Protein AF-A0A9W4IV29-F1 (afdb_monomer)

Sequence (222 aa):
MPPKRKHAGDDASQEDDSKRYAYLKPHVRRVPEKTIKSKWAPLSEPVQEKVMGMFHSLERPVIMRNHNERKRIEAQGAVQAVVRNLGKRLPRMPFSPITKDSNFDYESALNEHRSLESHLATMNDSVDLLKAEIAKEEALLAGETKSLQEMDKNAKRAEAERKRQTKNEHPVLRQLDALPPTEGSGSSEFTLLGAKDNQVTLDEVWTAPEPHVLALSTYHCV

Foldseek 3Di:
DDDDDDPDPPPPPPPPPDPVDDDDDDDDDDDDVVCQVPQFAQDDPVLLVLLLVVLVVVLVVQLVVDPDPVVSVVSSVVSVVVSVVVSVCRNVDGDHPVDDSCVSDPVSVVVVVVVVVVVVVVVVVVVVVVVVVVVVVVVVVVVVVVVVVVVVVVVVVVVVVVVVVLVVDDVVVVVVVPDDPDPDDDPPPPDPPDDDDDPPDPVPPPPDPDPPPPPPPPDDDD

pLDDT: mean 77.97, std 20.02, range [39.59, 98.5]

InterPro domains:
  IPR025212 Centromere protein Q [PF13094] (85-203)

Organism: Penicillium nalgiovense (NCBI:txid60175)

Solvent-accessible surface area (backbone atoms only — not comparable to full-atom values): 14213 Å² total; per-residue (Å²): 136,85,82,83,81,82,79,78,84,78,79,76,72,78,80,78,78,81,72,96,59,98,72,89,74,94,77,89,80,90,77,58,68,68,55,46,73,72,60,25,46,51,65,56,67,76,51,51,52,44,49,51,52,50,52,58,60,58,45,52,62,64,31,66,69,42,86,49,67,74,55,24,54,51,46,45,54,54,50,52,50,49,52,54,53,49,62,70,43,51,72,74,40,70,37,60,79,84,70,52,75,70,79,63,37,66,67,60,54,50,51,52,48,54,52,51,51,53,49,50,49,54,51,50,53,51,50,51,51,51,51,53,51,49,55,50,51,54,53,50,51,56,50,51,54,51,51,53,54,48,50,53,52,49,51,54,50,51,52,53,47,52,59,50,50,68,68,72,50,58,72,70,62,59,54,62,74,69,52,77,87,68,90,81,81,74,85,81,76,78,78,77,89,81,74,83,86,78,91,73,67,92,75,65,85,75,70,72,80,76,80,79,81,76,79,76,78,78,80,81,85,128

Radius of gyration: 41.9 Å; Cα contacts (8 Å, |Δi|>4): 57; chains: 1; bounding box: 89×83×103 Å

Structure (mmCIF, N/CA/C/O backbone):
data_AF-A0A9W4IV29-F1
#
_entry.id   AF-A0A9W4IV29-F1
#
loop_
_atom_site.group_PDB
_atom_site.id
_atom_site.type_symbol
_atom_site.label_atom_id
_atom_site.label_alt_id
_atom_site.label_comp_id
_atom_site.label_asym_id
_atom_site.label_entity_id
_atom_site.label_seq_id
_atom_site.pdbx_PDB_ins_code
_atom_site.Cartn_x
_atom_site.Cartn_y
_atom_site.Cartn_z
_atom_site.occupancy
_atom_site.B_iso_or_equiv
_atom_site.auth_seq_id
_atom_site.auth_comp_id
_atom_site.auth_asym_id
_atom_site.auth_atom_id
_atom_site.pdbx_PDB_model_num
ATOM 1 N N . MET A 1 1 ? 19.537 -47.779 -22.883 1.00 48.72 1 MET A N 1
ATOM 2 C CA . MET A 1 1 ? 18.743 -46.532 -22.977 1.00 48.72 1 MET A CA 1
ATOM 3 C C . MET A 1 1 ? 18.021 -46.322 -21.653 1.00 48.72 1 MET A C 1
ATOM 5 O O . MET A 1 1 ? 17.426 -47.288 -21.190 1.00 48.72 1 MET A O 1
ATOM 9 N N . PRO A 1 2 ? 18.094 -45.144 -21.013 1.00 53.09 2 PRO A N 1
ATOM 10 C CA . PRO A 1 2 ? 17.413 -44.910 -19.743 1.00 53.09 2 PRO A CA 1
ATOM 11 C C . PRO A 1 2 ? 15.945 -44.497 -19.981 1.00 53.09 2 PRO A C 1
ATOM 13 O O . PRO A 1 2 ? 15.658 -43.834 -20.983 1.00 53.09 2 PRO A O 1
ATOM 16 N N . PRO A 1 3 ? 14.997 -44.876 -19.104 1.00 55.84 3 PRO A N 1
ATOM 17 C CA . PRO A 1 3 ? 13.581 -44.621 -19.329 1.00 55.84 3 PRO A CA 1
ATOM 18 C C . PRO A 1 3 ? 13.190 -43.182 -18.955 1.00 55.84 3 PRO A C 1
ATOM 20 O O . PRO A 1 3 ? 13.663 -42.611 -17.972 1.00 55.84 3 PRO A O 1
ATOM 23 N N . LYS A 1 4 ? 12.297 -42.600 -19.766 1.00 54.75 4 LYS A N 1
ATOM 24 C CA . LYS A 1 4 ? 11.724 -41.255 -19.604 1.00 54.75 4 LYS A CA 1
ATOM 25 C C . LYS A 1 4 ? 10.985 -41.132 -18.264 1.00 54.75 4 LYS A C 1
ATOM 27 O O . LYS A 1 4 ? 9.999 -41.828 -18.034 1.00 54.75 4 LYS A O 1
ATOM 32 N N . ARG A 1 5 ? 11.411 -40.190 -17.417 1.00 61.56 5 ARG A N 1
ATOM 33 C CA . ARG A 1 5 ? 10.646 -39.741 -16.244 1.00 61.56 5 ARG A CA 1
ATOM 34 C C . ARG A 1 5 ? 9.383 -39.008 -16.715 1.00 61.56 5 ARG A C 1
ATOM 36 O O . ARG A 1 5 ? 9.480 -37.990 -17.396 1.00 61.56 5 ARG A O 1
ATOM 43 N N . LYS A 1 6 ? 8.205 -39.525 -16.348 1.00 51.06 6 LYS A N 1
ATOM 44 C CA . LYS A 1 6 ? 6.938 -38.779 -16.357 1.00 51.06 6 LYS A CA 1
ATOM 45 C C . LYS A 1 6 ? 7.035 -37.693 -15.285 1.00 51.06 6 LYS A C 1
ATOM 47 O O . LYS A 1 6 ? 7.072 -38.016 -14.103 1.00 51.06 6 LYS A O 1
ATOM 52 N N . HIS A 1 7 ? 7.077 -36.428 -15.689 1.00 43.97 7 HIS A N 1
ATOM 53 C CA . HIS A 1 7 ?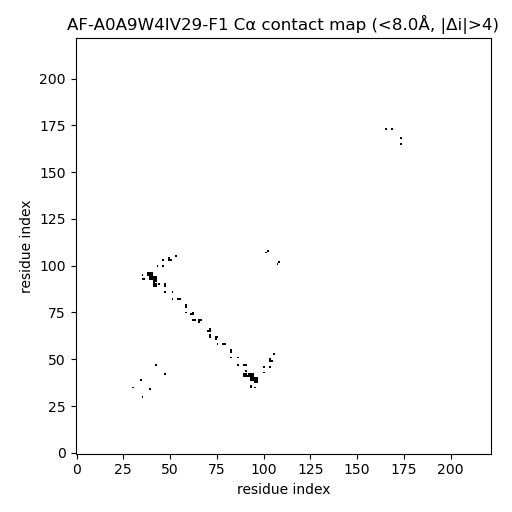 6.809 -35.322 -14.778 1.00 43.97 7 HIS A CA 1
ATOM 54 C C . HIS A 1 7 ? 5.284 -35.197 -14.681 1.00 43.97 7 HIS A C 1
ATOM 56 O O . HIS A 1 7 ? 4.645 -34.625 -15.561 1.00 43.97 7 HIS A O 1
ATOM 62 N N . ALA A 1 8 ? 4.690 -35.825 -13.667 1.00 41.38 8 ALA A N 1
ATOM 63 C CA . ALA A 1 8 ? 3.357 -35.446 -13.228 1.00 41.38 8 ALA A CA 1
ATOM 64 C C . ALA A 1 8 ? 3.497 -34.049 -12.610 1.00 41.38 8 ALA A C 1
ATOM 66 O O . ALA A 1 8 ? 4.225 -33.874 -11.633 1.00 41.38 8 ALA A O 1
ATOM 67 N N . GLY A 1 9 ? 2.919 -33.045 -13.265 1.00 39.75 9 GLY A N 1
ATOM 68 C CA . GLY A 1 9 ? 2.686 -31.736 -12.668 1.00 39.75 9 GLY A CA 1
ATOM 69 C C . GLY A 1 9 ? 1.487 -31.871 -11.748 1.00 39.75 9 GLY A C 1
ATOM 70 O O . GLY A 1 9 ? 0.362 -31.625 -12.168 1.00 39.75 9 GLY A O 1
ATOM 71 N N . ASP A 1 10 ? 1.747 -32.361 -10.545 1.00 41.22 10 ASP A N 1
ATOM 72 C CA . ASP A 1 10 ? 0.804 -32.363 -9.437 1.00 41.22 10 ASP A CA 1
ATOM 73 C C . ASP A 1 10 ? 0.854 -30.956 -8.824 1.00 41.22 10 ASP A C 1
ATOM 75 O O . ASP A 1 10 ? 1.571 -30.701 -7.862 1.00 41.22 10 ASP A O 1
ATOM 79 N N . ASP A 1 11 ? 0.196 -29.995 -9.479 1.00 45.56 11 ASP A N 1
ATOM 80 C CA . ASP A 1 11 ? -0.056 -28.669 -8.906 1.00 45.56 11 ASP A CA 1
ATOM 81 C C . ASP A 1 11 ? -1.370 -28.743 -8.124 1.00 45.56 11 ASP A C 1
ATOM 83 O O . ASP A 1 11 ? -2.397 -28.164 -8.483 1.00 45.56 11 ASP A O 1
ATOM 87 N N . ALA A 1 12 ? -1.347 -29.562 -7.072 1.00 42.78 12 ALA A N 1
ATOM 88 C CA . ALA A 1 12 ? -2.305 -29.477 -5.989 1.00 42.78 12 ALA A CA 1
ATOM 89 C C . ALA A 1 12 ? -1.995 -28.180 -5.240 1.00 42.78 12 ALA A C 1
ATOM 91 O O . ALA A 1 12 ? -1.233 -28.155 -4.274 1.00 42.78 12 ALA A O 1
ATOM 92 N N . SER A 1 13 ? -2.552 -27.077 -5.741 1.00 48.78 13 SER A N 1
ATOM 93 C CA . SER A 1 13 ? -2.627 -25.828 -5.001 1.00 48.78 13 SER A CA 1
ATOM 94 C C . SER A 1 13 ? -3.273 -26.137 -3.655 1.00 48.78 13 SER A C 1
ATOM 96 O O . SER A 1 13 ? -4.451 -26.481 -3.600 1.00 48.78 13 SER A O 1
ATOM 98 N N . GLN A 1 14 ? -2.476 -26.068 -2.589 1.00 52.25 14 GLN A N 1
ATOM 99 C CA . GLN A 1 14 ? -2.961 -26.121 -1.219 1.00 52.25 14 GLN A CA 1
ATOM 100 C C . GLN A 1 14 ? -4.080 -25.086 -1.089 1.00 52.25 14 GLN A C 1
ATOM 102 O O . GLN A 1 14 ? -3.861 -23.882 -1.245 1.00 52.25 14 GLN A O 1
ATOM 107 N N . GLU A 1 15 ? -5.300 -25.570 -0.889 1.00 51.59 15 GLU A N 1
ATOM 108 C CA . GLU A 1 15 ? -6.424 -24.743 -0.497 1.00 51.59 15 GLU A CA 1
ATOM 109 C C . GLU A 1 15 ? -6.111 -24.230 0.913 1.00 51.59 15 GLU A C 1
ATOM 111 O O . GLU A 1 15 ? -6.276 -24.940 1.898 1.00 51.59 15 GLU A O 1
ATOM 116 N N . ASP A 1 16 ? -5.571 -23.011 0.996 1.00 56.28 16 ASP A N 1
ATOM 117 C CA . ASP A 1 16 ? -5.486 -22.266 2.250 1.00 56.28 16 ASP A CA 1
ATOM 118 C C . ASP A 1 16 ? -6.914 -21.989 2.729 1.00 56.28 16 ASP A C 1
ATOM 120 O O . ASP A 1 16 ? -7.602 -21.067 2.266 1.00 56.28 16 ASP A O 1
ATOM 124 N N . ASP A 1 17 ? -7.348 -22.833 3.655 1.00 59.38 17 ASP A N 1
ATOM 125 C CA . ASP A 1 17 ? -8.558 -22.694 4.436 1.00 59.38 17 ASP A CA 1
ATOM 126 C C . ASP A 1 17 ? -8.655 -21.304 5.098 1.00 59.38 17 ASP A C 1
ATOM 128 O O . ASP A 1 17 ? -7.743 -20.810 5.761 1.00 59.38 17 ASP A O 1
ATOM 132 N N . SER A 1 18 ? -9.843 -20.707 4.974 1.00 61.81 18 SER A N 1
ATOM 133 C CA . SER A 1 18 ? -10.390 -19.673 5.865 1.00 61.81 18 SER A CA 1
ATOM 134 C C . SER A 1 18 ? -9.717 -18.290 5.876 1.00 61.81 18 SER A C 1
ATOM 136 O O . SER A 1 18 ? -9.328 -17.748 6.913 1.00 61.81 18 SER A O 1
ATOM 138 N N . LYS A 1 19 ? -9.703 -17.607 4.726 1.00 64.50 19 LYS A N 1
ATOM 139 C CA . LYS A 1 19 ? -9.584 -16.138 4.730 1.00 64.50 19 LYS A CA 1
ATOM 140 C C . LYS A 1 19 ? -10.946 -15.537 5.093 1.00 64.50 19 LYS A C 1
ATOM 142 O O . LYS A 1 19 ? -11.866 -15.549 4.283 1.00 64.50 19 LYS A O 1
ATOM 147 N N . ARG A 1 20 ? -11.059 -14.994 6.313 1.00 78.06 20 ARG A N 1
ATOM 148 C CA . ARG A 1 20 ? -12.266 -14.348 6.887 1.00 78.06 20 ARG A CA 1
ATOM 149 C C . ARG A 1 20 ? -12.752 -13.095 6.135 1.00 78.06 20 ARG A C 1
ATOM 151 O O . ARG A 1 20 ? -13.783 -12.539 6.496 1.00 78.06 20 ARG A O 1
ATOM 158 N N . TYR A 1 21 ? -12.020 -12.655 5.111 1.00 78.00 21 TYR A N 1
ATOM 159 C CA . TYR A 1 21 ? -12.270 -11.432 4.352 1.00 78.00 21 TYR A CA 1
ATOM 160 C C . TYR A 1 21 ? -12.153 -11.686 2.847 1.00 78.00 21 TYR A C 1
ATOM 162 O O . TYR A 1 21 ? -11.459 -12.610 2.415 1.00 78.00 21 TYR A O 1
ATOM 170 N N . ALA A 1 22 ? -12.811 -10.844 2.045 1.00 83.94 22 ALA A N 1
ATOM 171 C CA . ALA A 1 22 ? -12.709 -10.891 0.591 1.00 83.94 22 ALA A CA 1
ATOM 172 C C . ALA A 1 22 ? -11.247 -10.698 0.156 1.00 83.94 22 ALA A C 1
ATOM 174 O O . ALA A 1 22 ? -10.619 -9.692 0.478 1.00 83.94 22 ALA A O 1
ATOM 175 N N . TYR A 1 23 ? -10.709 -11.665 -0.585 1.00 84.50 23 TYR A N 1
ATOM 176 C CA . TYR A 1 23 ? -9.368 -11.600 -1.156 1.00 84.50 23 TYR A CA 1
ATOM 177 C C . TYR A 1 23 ? -9.443 -11.743 -2.675 1.00 84.50 23 TYR A C 1
ATOM 179 O O . TYR A 1 23 ? -10.272 -12.478 -3.215 1.00 84.50 23 TYR A O 1
ATOM 187 N N . LEU A 1 24 ? -8.563 -11.038 -3.380 1.00 85.88 24 LEU A N 1
ATOM 188 C CA . LEU A 1 24 ? -8.458 -11.145 -4.830 1.00 85.88 24 LEU A CA 1
ATOM 189 C C . LEU A 1 24 ? -7.714 -12.438 -5.183 1.00 85.88 24 LEU A C 1
ATOM 191 O O . LEU A 1 24 ? -6.576 -12.642 -4.758 1.00 85.88 24 LEU A O 1
ATOM 195 N N . LYS A 1 25 ? -8.348 -13.318 -5.966 1.00 87.69 25 LYS A N 1
ATOM 196 C CA . LYS A 1 25 ? -7.674 -14.498 -6.524 1.00 87.69 25 LYS A CA 1
ATOM 197 C C . LYS A 1 25 ? -6.862 -14.095 -7.761 1.00 87.69 25 LYS A C 1
ATOM 199 O O . LYS A 1 25 ? -7.421 -13.439 -8.647 1.00 87.69 25 LYS A O 1
ATOM 204 N N . PRO A 1 26 ? -5.580 -14.492 -7.865 1.00 87.81 26 PRO A N 1
ATOM 205 C CA . PRO A 1 26 ? -4.806 -14.267 -9.078 1.00 87.81 26 PRO A CA 1
ATOM 206 C C . PRO A 1 26 ? -5.481 -14.995 -10.246 1.00 87.81 26 PRO A C 1
ATOM 208 O O . PRO A 1 26 ? -5.743 -16.194 -10.184 1.00 87.81 26 PRO A O 1
ATOM 211 N N . HIS A 1 27 ? -5.805 -14.253 -11.305 1.00 89.44 27 HIS A N 1
ATOM 212 C CA . HIS A 1 27 ? -6.549 -14.769 -12.450 1.00 89.44 27 HIS A CA 1
ATOM 213 C C . HIS A 1 27 ? -5.777 -14.526 -13.747 1.00 89.44 27 HIS A C 1
ATOM 215 O O . HIS A 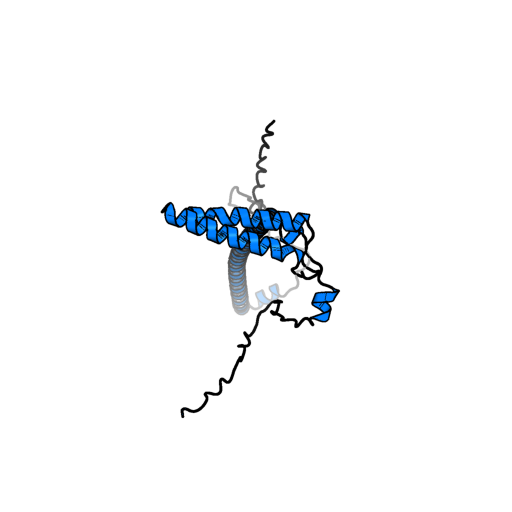1 27 ? -5.586 -13.386 -14.173 1.00 89.44 27 HIS A O 1
ATOM 221 N N . VAL A 1 28 ? -5.350 -15.612 -14.394 1.00 89.62 28 VAL A N 1
ATOM 222 C CA . VAL A 1 28 ? -4.628 -15.560 -15.670 1.00 89.62 28 VAL A CA 1
ATOM 223 C C . VAL A 1 28 ? -5.626 -15.610 -16.825 1.00 89.62 28 VAL A C 1
ATOM 225 O O . VAL A 1 28 ? -6.330 -16.603 -17.010 1.00 89.62 28 VAL A O 1
ATOM 228 N N . ARG A 1 29 ? -5.667 -14.552 -17.643 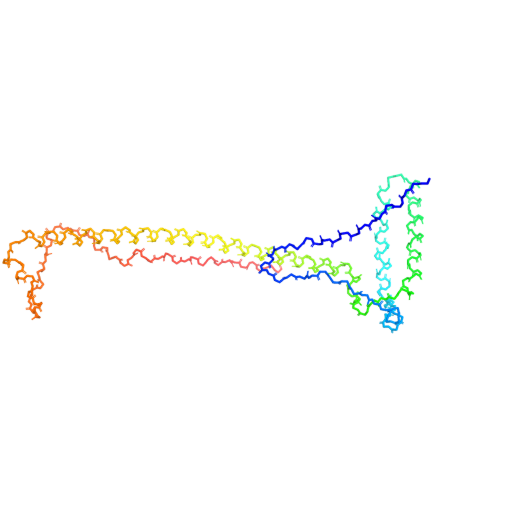1.00 86.12 29 ARG A N 1
ATOM 229 C CA . ARG A 1 29 ? -6.483 -14.498 -18.867 1.00 86.12 29 ARG A CA 1
ATOM 230 C C . ARG A 1 29 ? -5.628 -14.768 -20.099 1.00 86.12 29 ARG A C 1
ATOM 232 O O . ARG A 1 29 ? -4.637 -14.082 -20.333 1.00 86.12 29 ARG A O 1
ATOM 239 N N . ARG A 1 30 ? -6.040 -15.734 -20.926 1.00 90.00 30 ARG A N 1
ATOM 240 C CA . ARG A 1 30 ? -5.441 -15.971 -22.250 1.00 90.00 30 ARG A CA 1
ATOM 241 C C . ARG A 1 30 ? -6.066 -15.008 -23.261 1.00 90.00 30 ARG A C 1
ATOM 243 O O . ARG A 1 30 ? -7.275 -15.041 -23.472 1.00 90.00 30 ARG A O 1
ATOM 250 N N . VAL A 1 31 ? -5.251 -14.151 -23.874 1.00 87.19 31 VAL A N 1
ATOM 251 C CA . VAL A 1 31 ? -5.699 -13.157 -24.864 1.00 87.19 31 VAL A CA 1
ATOM 252 C C . VAL A 1 31 ? -5.325 -13.644 -26.268 1.00 87.19 31 VAL A C 1
ATOM 254 O O . VAL A 1 31 ? -4.159 -13.963 -26.496 1.00 87.19 31 VAL A O 1
ATOM 257 N N . PRO A 1 32 ? -6.269 -13.719 -27.224 1.00 92.12 32 PRO A N 1
ATOM 258 C CA . PRO A 1 32 ? -5.954 -14.164 -28.576 1.00 92.12 32 PRO A CA 1
ATOM 259 C C . PRO A 1 32 ? -5.146 -13.102 -29.334 1.00 92.12 32 PRO A C 1
ATOM 261 O O . PRO A 1 32 ? -5.392 -11.902 -29.198 1.00 92.12 32 PRO A O 1
ATOM 264 N N . GLU A 1 33 ? -4.236 -13.534 -30.213 1.00 88.00 33 GLU A N 1
ATOM 265 C CA . GLU A 1 33 ? -3.360 -12.627 -30.976 1.00 88.00 33 GLU A CA 1
ATOM 266 C C . GLU A 1 33 ? -4.120 -11.616 -31.840 1.00 88.00 33 GLU A C 1
ATOM 268 O O . GLU A 1 33 ? -3.660 -10.493 -32.037 1.00 88.00 33 GLU A O 1
ATOM 273 N N . LYS A 1 34 ? -5.304 -11.993 -32.341 1.00 89.06 34 LYS A N 1
ATOM 274 C CA . LYS A 1 34 ? -6.183 -11.089 -33.096 1.00 89.06 34 LYS A CA 1
ATOM 275 C C . LYS A 1 34 ? -6.590 -9.878 -32.253 1.00 89.06 34 LYS A C 1
ATOM 277 O O . LYS A 1 34 ? -6.594 -8.762 -32.757 1.00 89.06 34 LYS A O 1
ATOM 282 N N . THR A 1 35 ? -6.871 -10.088 -30.965 1.00 85.81 35 THR A N 1
ATOM 283 C CA . THR A 1 35 ? -7.210 -9.011 -30.024 1.00 85.81 35 THR A CA 1
ATOM 284 C 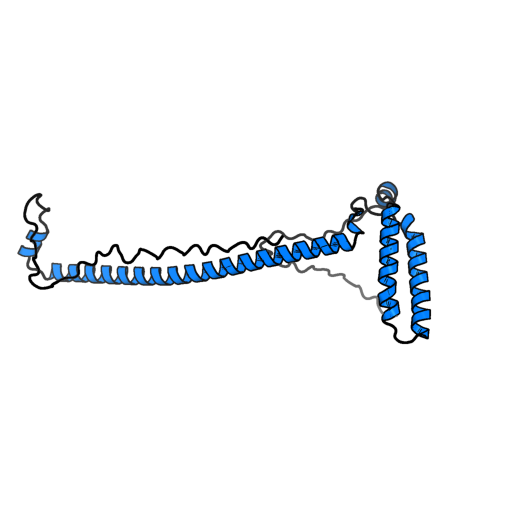C . THR A 1 35 ? -6.007 -8.128 -29.739 1.00 85.81 35 THR A C 1
ATOM 286 O O . THR A 1 35 ? -6.170 -6.916 -29.666 1.00 85.81 35 THR A O 1
ATOM 289 N N . ILE A 1 36 ? -4.809 -8.710 -29.638 1.00 86.12 36 ILE A N 1
ATOM 290 C CA . ILE A 1 36 ? -3.569 -7.944 -29.475 1.00 86.12 36 ILE A CA 1
ATOM 291 C C . ILE A 1 36 ? -3.368 -7.039 -30.697 1.00 86.12 36 ILE A C 1
ATOM 293 O O . ILE A 1 36 ? -3.299 -5.829 -30.563 1.00 86.12 36 ILE A O 1
ATOM 297 N N . LYS A 1 37 ? -3.381 -7.590 -31.913 1.00 83.62 37 LYS A N 1
ATOM 298 C CA . LYS A 1 37 ? -3.133 -6.806 -33.137 1.00 83.62 37 LYS A CA 1
ATOM 299 C C . LYS A 1 37 ? -4.225 -5.773 -33.446 1.00 83.62 37 LYS A C 1
ATOM 301 O O . LYS A 1 37 ? -3.928 -4.763 -34.067 1.00 83.62 37 LYS A O 1
ATOM 306 N N . SER A 1 38 ? -5.475 -6.037 -33.055 1.00 84.88 38 SER A N 1
ATOM 307 C CA . SER A 1 38 ? -6.615 -5.160 -33.355 1.00 84.88 38 SER A CA 1
ATOM 308 C C . SER A 1 38 ? -6.876 -4.097 -32.291 1.00 84.88 38 SER A C 1
ATOM 310 O O . SER A 1 38 ? -7.298 -3.003 -32.650 1.00 84.88 38 SER A O 1
ATOM 312 N N . LYS A 1 39 ? -6.713 -4.420 -31.001 1.00 85.50 39 LYS A N 1
ATOM 313 C CA . LYS A 1 39 ? -7.123 -3.537 -29.894 1.00 85.50 39 LYS A CA 1
ATOM 314 C C . LYS A 1 39 ? -5.957 -2.919 -29.135 1.00 85.50 39 LYS A C 1
ATOM 316 O O . LYS A 1 39 ? -6.195 -2.011 -28.347 1.00 85.50 39 LYS A O 1
ATOM 321 N N . TRP A 1 40 ? -4.741 -3.443 -29.282 1.00 89.44 40 TRP A N 1
ATOM 322 C CA . TRP A 1 40 ? -3.585 -2.901 -28.575 1.00 89.44 40 TRP A CA 1
ATOM 323 C C . TRP A 1 40 ? -2.900 -1.896 -29.485 1.00 89.44 40 TRP A C 1
ATOM 325 O O . TRP A 1 40 ? -2.425 -2.240 -30.568 1.00 89.44 40 TRP A O 1
ATOM 335 N N . ALA A 1 41 ? -2.898 -0.647 -29.041 1.00 85.00 41 ALA A N 1
ATOM 336 C CA . ALA A 1 41 ? -2.250 0.447 -29.737 1.00 85.00 41 ALA A CA 1
ATOM 337 C C . ALA A 1 41 ? -0.796 0.582 -29.257 1.00 85.00 41 ALA A C 1
ATOM 339 O O . ALA A 1 41 ? -0.470 0.169 -28.136 1.00 85.00 41 ALA A O 1
ATOM 340 N N . PRO A 1 42 ? 0.098 1.134 -30.092 1.00 85.62 42 PRO A N 1
ATOM 341 C CA . PRO A 1 42 ? 1.386 1.596 -29.607 1.00 85.62 42 PRO A CA 1
ATOM 342 C C . PRO A 1 42 ? 1.193 2.761 -28.629 1.00 85.62 42 PRO A C 1
ATOM 344 O O . PRO A 1 42 ? 0.175 3.453 -28.642 1.00 85.62 42 PRO A O 1
ATOM 347 N N . LEU A 1 43 ? 2.191 2.963 -27.776 1.00 84.12 43 LEU A N 1
ATOM 348 C CA . LEU A 1 43 ? 2.196 4.030 -26.782 1.00 84.12 43 LEU A CA 1
ATOM 349 C C . LEU A 1 43 ? 2.206 5.418 -27.446 1.00 84.12 43 LEU A C 1
ATOM 351 O O . LEU A 1 43 ? 2.798 5.582 -28.512 1.00 84.12 43 LEU A O 1
ATOM 355 N N . SER A 1 44 ? 1.605 6.422 -26.807 1.00 87.56 44 SER A N 1
ATOM 356 C CA . SER A 1 44 ? 1.656 7.815 -27.270 1.00 87.56 44 SER A CA 1
ATOM 357 C C . SER A 1 44 ? 3.092 8.362 -27.246 1.00 87.56 44 SER A C 1
ATOM 359 O O . SER A 1 44 ? 3.837 8.094 -26.303 1.00 87.56 44 SER A O 1
ATOM 361 N N . GLU A 1 45 ? 3.486 9.130 -28.263 1.00 86.62 45 GLU A N 1
ATOM 362 C CA . GLU A 1 45 ? 4.823 9.738 -28.413 1.00 86.62 45 GLU A CA 1
ATOM 363 C C . GLU A 1 45 ? 5.351 10.458 -27.150 1.00 86.62 45 GLU A C 1
ATOM 365 O O . GLU A 1 45 ? 6.440 10.101 -26.697 1.00 86.62 45 GLU A O 1
ATOM 370 N N . PRO A 1 46 ? 4.596 11.353 -26.476 1.00 86.50 46 PRO A N 1
ATOM 371 C CA . PRO A 1 46 ? 5.054 11.994 -25.236 1.00 86.50 46 PRO A CA 1
ATOM 372 C C . PRO A 1 46 ? 5.390 11.001 -24.117 1.00 86.50 46 PRO A C 1
ATOM 374 O O . PRO A 1 46 ? 6.268 11.242 -23.292 1.00 86.50 46 PRO A O 1
ATOM 377 N N . VAL A 1 47 ? 4.705 9.860 -24.064 1.00 85.75 47 VAL A N 1
ATOM 378 C CA . VAL A 1 47 ? 4.972 8.841 -23.044 1.00 85.75 47 VAL A CA 1
ATOM 379 C C . VAL A 1 47 ? 6.168 7.983 -23.437 1.00 85.75 47 VAL A C 1
ATOM 381 O O . VAL A 1 47 ? 6.924 7.549 -22.571 1.00 85.75 47 VAL A O 1
ATOM 384 N N . GLN A 1 48 ? 6.401 7.786 -24.736 1.00 88.25 48 GLN A N 1
ATOM 385 C CA . GLN A 1 48 ? 7.632 7.162 -25.213 1.00 88.25 48 GLN A CA 1
ATOM 386 C C . GLN A 1 48 ? 8.861 7.972 -24.782 1.00 88.25 48 GLN A C 1
ATOM 388 O O . GLN A 1 48 ? 9.825 7.390 -24.288 1.00 88.25 48 GLN A O 1
ATOM 393 N N . GLU A 1 49 ? 8.807 9.301 -24.884 1.00 88.44 49 GLU A N 1
ATOM 394 C CA . GLU A 1 49 ? 9.873 10.188 -24.404 1.00 88.44 49 GLU A CA 1
ATOM 395 C C . GLU A 1 49 ? 10.080 10.086 -22.890 1.00 88.44 49 GLU A C 1
ATOM 397 O O . GLU A 1 49 ? 11.220 9.960 -22.438 1.00 88.44 49 GLU A O 1
ATOM 402 N N . LYS A 1 50 ? 8.998 10.045 -22.098 1.00 87.69 50 LYS A N 1
ATOM 403 C CA . LYS A 1 50 ? 9.078 9.811 -20.644 1.00 87.69 50 LYS A CA 1
ATOM 404 C C . LYS A 1 50 ? 9.770 8.487 -20.314 1.00 87.69 50 LYS A C 1
ATOM 406 O O . LYS A 1 50 ? 10.673 8.451 -19.481 1.00 87.69 50 LYS A O 1
ATOM 411 N N . VAL A 1 51 ? 9.397 7.405 -20.999 1.00 88.25 51 VAL A N 1
ATOM 412 C CA . VAL A 1 51 ? 10.018 6.081 -20.829 1.00 88.25 51 VAL A CA 1
ATOM 413 C C . VAL A 1 51 ? 11.494 6.101 -21.218 1.00 88.25 51 VAL A C 1
ATOM 415 O O . VAL A 1 51 ? 12.325 5.532 -20.510 1.00 88.25 51 VAL A O 1
ATOM 418 N N . MET A 1 52 ? 11.851 6.803 -22.294 1.00 89.19 52 MET A N 1
ATOM 419 C CA . MET A 1 52 ? 13.251 7.013 -22.651 1.00 89.19 52 MET A CA 1
ATOM 420 C C . MET A 1 52 ? 13.988 7.801 -21.566 1.00 89.19 52 MET A C 1
ATOM 422 O O . MET A 1 52 ? 15.090 7.410 -21.191 1.00 89.19 52 MET A O 1
ATOM 426 N N . GLY A 1 53 ? 13.391 8.855 -21.009 1.00 89.12 53 GLY A N 1
ATOM 427 C CA . GLY A 1 53 ? 13.939 9.597 -19.871 1.00 89.12 53 GLY A CA 1
ATOM 428 C C . GLY A 1 53 ? 14.205 8.704 -18.653 1.00 89.12 53 GLY A C 1
ATOM 429 O O . GLY A 1 53 ? 15.287 8.774 -18.069 1.00 89.12 53 GLY A O 1
ATOM 430 N N . MET A 1 54 ? 13.278 7.793 -18.333 1.00 88.19 54 MET A N 1
ATOM 431 C CA . MET A 1 54 ? 13.470 6.788 -17.279 1.00 88.19 54 MET A CA 1
ATOM 432 C C . MET A 1 54 ? 14.631 5.837 -17.584 1.00 88.19 54 MET A C 1
ATOM 434 O O . MET A 1 54 ? 15.424 5.526 -16.701 1.00 88.19 54 MET A O 1
ATOM 438 N N . PHE A 1 55 ? 14.784 5.380 -18.829 1.00 89.62 55 PHE A N 1
ATOM 439 C CA . PHE A 1 55 ? 15.933 4.546 -19.178 1.00 89.62 55 PHE A CA 1
ATOM 440 C C . PHE A 1 55 ? 17.255 5.277 -18.948 1.00 89.62 55 PHE A C 1
ATOM 442 O O . PHE A 1 55 ? 18.145 4.682 -18.349 1.00 89.62 55 PHE A O 1
ATOM 449 N N . HIS A 1 56 ? 17.352 6.560 -19.320 1.00 88.94 56 HIS A N 1
ATOM 450 C CA . HIS A 1 56 ? 18.551 7.379 -19.100 1.00 88.94 56 HIS A CA 1
ATOM 451 C C . HIS A 1 56 ? 18.868 7.596 -17.611 1.00 88.94 56 HIS A C 1
ATOM 453 O O . HIS A 1 56 ? 20.039 7.576 -17.220 1.00 88.94 56 HIS A O 1
ATOM 459 N N . SER A 1 57 ? 17.853 7.782 -16.757 1.00 88.38 57 SER A N 1
ATOM 460 C CA . SER A 1 57 ? 18.072 7.912 -15.309 1.00 88.38 57 SER A CA 1
ATOM 461 C C . SER A 1 57 ? 18.568 6.601 -14.690 1.00 88.38 57 SER A C 1
ATOM 463 O O . SER A 1 57 ? 19.463 6.623 -13.842 1.00 88.38 57 SER A O 1
ATOM 465 N N . LEU A 1 58 ? 18.076 5.458 -15.180 1.00 87.25 58 LEU A N 1
ATOM 466 C CA . LEU A 1 58 ? 18.501 4.119 -14.764 1.00 87.25 58 LEU A CA 1
ATOM 467 C C . LEU A 1 58 ? 19.908 3.729 -15.254 1.00 87.25 58 LEU A C 1
ATOM 469 O O . LEU A 1 58 ? 20.521 2.833 -14.672 1.00 87.25 58 LEU A O 1
ATOM 473 N N . GLU A 1 59 ? 20.474 4.404 -16.260 1.00 89.56 59 GLU A N 1
ATOM 474 C CA . GLU A 1 59 ? 21.857 4.141 -16.700 1.00 89.56 59 GLU A CA 1
ATOM 475 C C . GLU A 1 59 ? 22.885 4.557 -15.640 1.00 89.56 59 GLU A C 1
ATOM 477 O O . GLU A 1 59 ? 23.874 3.858 -15.392 1.00 89.56 59 GLU A O 1
ATOM 482 N N . ARG A 1 60 ? 22.649 5.705 -14.992 1.00 88.88 60 ARG A N 1
ATOM 483 C CA . ARG A 1 60 ? 23.568 6.324 -14.025 1.00 88.88 60 ARG A CA 1
ATOM 484 C C . ARG A 1 60 ? 23.956 5.396 -12.867 1.00 88.88 60 ARG A C 1
ATOM 486 O O . ARG A 1 60 ? 25.161 5.244 -12.652 1.00 88.88 60 ARG A O 1
ATOM 493 N N . PRO A 1 61 ? 23.028 4.735 -12.147 1.00 89.62 61 PRO A N 1
ATOM 494 C CA . PRO A 1 61 ? 23.399 3.843 -11.051 1.00 89.62 61 PRO A CA 1
ATOM 495 C C . PRO A 1 61 ? 24.220 2.633 -11.518 1.00 89.62 61 PRO A C 1
ATOM 497 O O . PRO A 1 61 ? 25.129 2.204 -10.808 1.00 89.62 61 PRO A O 1
ATOM 500 N N . VAL A 1 62 ? 23.967 2.107 -12.721 1.00 88.94 62 VAL A N 1
ATOM 501 C CA . VAL A 1 62 ? 24.721 0.965 -13.270 1.00 88.94 62 VAL A CA 1
ATOM 502 C C . VAL A 1 62 ? 26.167 1.356 -13.577 1.00 88.94 62 VAL A C 1
ATOM 504 O O . VAL A 1 62 ? 27.094 0.617 -13.244 1.00 88.94 62 VAL A O 1
ATOM 507 N N . ILE A 1 63 ? 26.375 2.538 -14.160 1.00 90.06 63 ILE A N 1
ATOM 508 C CA . ILE A 1 63 ? 27.713 3.057 -14.472 1.00 90.06 63 ILE A CA 1
ATOM 509 C C . ILE A 1 63 ? 28.468 3.397 -13.181 1.00 90.06 63 ILE A C 1
ATOM 511 O O . ILE A 1 63 ? 29.624 3.006 -13.016 1.00 90.06 63 ILE A O 1
ATOM 515 N N . MET A 1 64 ? 27.814 4.086 -12.240 1.00 89.38 64 MET A N 1
ATOM 516 C CA . MET A 1 64 ? 28.447 4.548 -11.001 1.00 89.38 64 MET A CA 1
ATOM 517 C C . MET A 1 64 ? 28.818 3.413 -10.042 1.00 89.38 64 MET A C 1
ATOM 519 O O . MET A 1 64 ? 29.770 3.567 -9.276 1.00 89.38 64 MET A O 1
ATOM 523 N N . ARG A 1 65 ? 28.132 2.264 -10.117 1.00 89.81 65 ARG A N 1
ATOM 524 C CA . ARG A 1 65 ? 28.454 1.065 -9.327 1.00 89.81 65 ARG A CA 1
ATOM 525 C C . ARG A 1 65 ? 29.849 0.510 -9.626 1.00 89.81 65 ARG A C 1
ATOM 527 O O . ARG A 1 65 ? 30.480 -0.068 -8.744 1.00 89.81 65 ARG A O 1
ATOM 534 N N . ASN A 1 66 ? 30.345 0.673 -10.851 1.00 88.25 66 ASN A N 1
ATOM 535 C CA . ASN A 1 66 ? 31.687 0.232 -11.216 1.00 88.25 66 ASN A CA 1
ATOM 536 C C . ASN A 1 66 ? 32.715 1.270 -10.757 1.00 88.25 66 ASN A C 1
ATOM 538 O O . ASN A 1 66 ? 32.612 2.436 -11.114 1.00 88.25 66 ASN A O 1
ATOM 542 N N . HIS A 1 67 ? 33.728 0.875 -9.984 1.00 85.12 67 HIS A N 1
ATOM 543 C CA . HIS A 1 67 ? 34.782 1.801 -9.540 1.00 85.12 67 HIS A CA 1
ATOM 544 C C . HIS A 1 67 ? 35.902 1.974 -10.585 1.00 85.12 67 HIS A C 1
ATOM 546 O O . HIS A 1 67 ? 36.488 3.043 -10.702 1.00 85.12 67 HIS A O 1
ATOM 552 N N . ASN A 1 68 ? 36.156 0.943 -11.398 1.00 92.88 68 ASN A N 1
ATOM 553 C CA . ASN A 1 68 ? 37.211 0.956 -12.415 1.00 92.88 68 ASN A CA 1
ATOM 554 C C . ASN A 1 68 ? 36.763 1.702 -13.677 1.00 92.88 68 ASN A C 1
ATOM 556 O O . ASN A 1 68 ? 35.782 1.296 -14.300 1.00 92.88 68 ASN A O 1
ATOM 560 N N . GLU A 1 69 ? 37.549 2.678 -14.132 1.00 89.94 69 GLU A N 1
ATOM 561 C CA . GLU A 1 69 ? 37.239 3.485 -15.325 1.00 89.94 69 GLU A CA 1
ATOM 562 C C . GLU A 1 69 ? 37.038 2.638 -16.592 1.00 89.94 69 GLU A C 1
ATOM 564 O O . GLU A 1 69 ? 36.053 2.786 -17.308 1.00 89.94 69 GLU A O 1
ATOM 569 N N . ARG A 1 70 ? 37.898 1.637 -16.821 1.00 90.31 70 ARG A N 1
ATOM 570 C CA . ARG A 1 70 ? 37.747 0.718 -17.967 1.00 90.31 70 ARG A CA 1
ATOM 571 C C . ARG A 1 70 ? 36.410 -0.032 -17.951 1.00 90.31 70 ARG A C 1
ATOM 573 O O . ARG A 1 70 ? 35.778 -0.182 -18.990 1.00 90.31 70 ARG A O 1
ATOM 580 N N . LYS A 1 71 ? 35.959 -0.460 -16.766 1.00 90.12 71 LYS A N 1
ATOM 581 C CA . LYS A 1 71 ? 34.671 -1.152 -16.593 1.00 90.12 71 LYS A CA 1
ATOM 582 C C . LYS A 1 71 ? 33.486 -0.187 -16.686 1.00 90.12 71 LYS A C 1
ATOM 584 O O . LYS A 1 71 ? 32.409 -0.603 -17.098 1.00 90.12 71 LYS A O 1
ATOM 589 N N . ARG A 1 72 ? 33.667 1.091 -16.327 1.00 92.00 72 ARG A N 1
ATOM 590 C CA . ARG A 1 72 ? 32.654 2.141 -16.527 1.00 92.00 72 ARG A CA 1
ATOM 591 C C . ARG A 1 72 ? 32.373 2.360 -18.006 1.00 92.00 72 ARG A C 1
ATOM 593 O O . ARG A 1 72 ? 31.209 2.361 -18.385 1.00 92.00 72 ARG A O 1
ATOM 600 N N . ILE A 1 73 ? 33.418 2.471 -18.825 1.00 91.56 73 ILE A N 1
ATOM 601 C CA . ILE A 1 73 ? 33.294 2.679 -20.275 1.00 91.56 73 ILE A CA 1
ATOM 602 C C . ILE A 1 73 ? 32.604 1.482 -20.947 1.00 91.56 73 ILE A C 1
ATOM 604 O O . ILE A 1 73 ? 31.691 1.667 -21.751 1.00 91.56 73 ILE A O 1
ATOM 608 N N . GLU A 1 74 ? 32.981 0.253 -20.582 1.00 92.19 74 GLU A N 1
ATOM 609 C CA . GLU A 1 74 ? 32.338 -0.967 -21.089 1.00 92.19 74 GLU A CA 1
ATOM 610 C C . GLU A 1 74 ? 30.856 -1.043 -20.687 1.00 92.19 74 GLU A C 1
ATOM 612 O O . GLU A 1 74 ? 29.988 -1.257 -21.535 1.00 92.19 74 GLU A O 1
ATOM 617 N N . ALA A 1 75 ? 30.550 -0.796 -19.408 1.00 92.12 75 ALA A N 1
ATOM 618 C CA . ALA A 1 75 ? 29.180 -0.782 -18.905 1.00 92.12 75 ALA A CA 1
ATOM 619 C C . ALA A 1 75 ? 28.338 0.318 -19.565 1.00 92.12 75 ALA A C 1
ATOM 621 O O . ALA A 1 75 ? 27.199 0.066 -19.946 1.00 92.12 75 ALA A O 1
ATOM 622 N N . GLN A 1 76 ? 28.899 1.513 -19.755 1.00 91.88 76 GLN A N 1
ATOM 623 C CA . GLN A 1 76 ? 28.237 2.604 -20.461 1.00 91.88 76 GLN A CA 1
ATOM 624 C C . GLN A 1 76 ? 27.917 2.207 -21.907 1.00 91.88 76 GLN A C 1
ATOM 626 O O . GLN A 1 76 ? 26.784 2.390 -22.346 1.00 91.88 76 GLN A O 1
ATOM 631 N N . GLY A 1 77 ? 28.871 1.621 -22.636 1.00 92.50 77 GLY A N 1
ATOM 632 C CA . GLY A 1 77 ? 28.641 1.144 -24.002 1.00 92.50 77 GLY A CA 1
ATOM 633 C C . GLY A 1 77 ? 27.550 0.071 -24.078 1.00 92.50 77 GLY A C 1
ATOM 634 O O . GLY A 1 77 ? 26.662 0.150 -24.929 1.00 92.50 77 GLY A O 1
ATOM 635 N N . ALA A 1 78 ? 27.574 -0.894 -23.155 1.00 92.19 78 ALA A N 1
ATOM 636 C CA . ALA A 1 78 ? 26.585 -1.966 -23.081 1.00 92.19 78 ALA A CA 1
ATOM 637 C C . ALA A 1 78 ? 25.176 -1.444 -22.744 1.00 92.19 78 ALA A C 1
ATOM 639 O O . ALA A 1 78 ? 24.208 -1.790 -23.422 1.00 92.19 78 ALA A O 1
ATOM 640 N N . VAL A 1 79 ? 25.055 -0.577 -21.735 1.00 92.31 79 VAL A N 1
ATOM 641 C CA . VAL A 1 79 ? 23.772 0.001 -21.307 1.00 92.31 79 VAL A CA 1
ATOM 642 C C . VAL A 1 79 ? 23.188 0.892 -22.402 1.00 92.31 79 VAL A C 1
ATOM 644 O O . VAL A 1 79 ? 22.030 0.714 -22.775 1.00 92.31 79 VAL A O 1
ATOM 647 N N . GLN A 1 80 ? 23.996 1.765 -23.010 1.00 92.19 80 GLN A N 1
ATOM 648 C CA . GLN A 1 80 ? 23.536 2.612 -24.112 1.00 92.19 80 GLN A CA 1
ATOM 649 C C . GLN A 1 80 ? 23.068 1.791 -25.318 1.00 92.19 80 GLN A C 1
ATOM 651 O O . GLN A 1 80 ? 22.102 2.166 -25.984 1.00 92.19 80 GLN A O 1
ATOM 656 N N . ALA A 1 81 ? 23.719 0.662 -25.619 1.00 93.62 81 ALA A N 1
ATOM 657 C CA . ALA A 1 81 ? 23.259 -0.232 -26.678 1.00 93.62 81 ALA A CA 1
ATOM 658 C C . ALA A 1 81 ? 21.862 -0.797 -26.371 1.00 93.62 81 ALA A C 1
ATOM 660 O O . ALA A 1 81 ? 21.003 -0.836 -27.255 1.00 93.62 81 ALA A O 1
ATOM 661 N N . VAL A 1 82 ? 21.603 -1.183 -25.118 1.00 92.06 82 VAL A N 1
ATOM 662 C CA . VAL A 1 82 ? 20.284 -1.659 -24.676 1.00 92.06 82 VAL A CA 1
ATOM 663 C C . VAL A 1 82 ? 19.238 -0.550 -24.776 1.00 92.06 82 VAL A C 1
ATOM 665 O O . VAL A 1 82 ? 18.188 -0.780 -25.373 1.00 92.06 82 VAL A O 1
ATOM 668 N N . VAL A 1 83 ? 19.527 0.656 -24.284 1.00 92.25 83 VAL A N 1
ATOM 669 C CA . VAL A 1 83 ? 18.584 1.787 -24.328 1.00 92.25 83 VAL A CA 1
ATOM 670 C C . VAL A 1 83 ? 18.239 2.175 -25.767 1.00 92.25 83 VAL A C 1
ATOM 672 O O . VAL A 1 83 ? 17.063 2.336 -26.095 1.00 92.25 83 VAL A O 1
ATOM 675 N N . ARG A 1 84 ? 19.219 2.198 -26.680 1.00 91.94 84 ARG A N 1
ATOM 676 C CA . ARG A 1 84 ? 18.970 2.419 -28.118 1.00 91.94 84 ARG A CA 1
ATOM 677 C C . ARG A 1 84 ? 18.096 1.325 -28.735 1.00 91.94 84 ARG A C 1
ATOM 679 O O . ARG A 1 84 ? 17.236 1.619 -29.563 1.00 91.94 84 ARG A O 1
ATOM 686 N N . ASN A 1 85 ? 18.305 0.064 -28.359 1.00 92.81 85 ASN A N 1
ATOM 687 C CA . ASN A 1 85 ? 17.495 -1.050 -28.853 1.00 92.81 85 ASN A CA 1
ATOM 688 C C . ASN A 1 85 ? 16.059 -1.004 -28.316 1.00 92.81 85 ASN A C 1
ATOM 690 O O . ASN A 1 85 ? 15.121 -1.272 -29.066 1.00 92.81 85 ASN A O 1
ATOM 694 N N . LEU A 1 86 ? 15.872 -0.638 -27.047 1.00 89.94 86 LEU A N 1
ATOM 695 C CA . LEU A 1 86 ? 14.551 -0.468 -26.442 1.00 89.94 86 LEU A CA 1
ATOM 696 C C . LEU A 1 86 ? 13.805 0.720 -27.054 1.00 89.94 86 LEU A C 1
ATOM 698 O O . LEU A 1 86 ? 12.648 0.558 -27.435 1.00 89.94 86 LEU A O 1
ATOM 702 N N . GLY A 1 87 ? 14.480 1.853 -27.269 1.00 89.56 87 GLY A N 1
ATOM 703 C CA . GLY A 1 87 ? 13.900 3.018 -27.942 1.00 89.56 87 GLY A CA 1
ATOM 704 C C . GLY A 1 87 ? 13.411 2.715 -29.359 1.00 89.56 87 GLY A C 1
ATOM 705 O O . GLY A 1 87 ? 12.333 3.144 -29.745 1.00 89.56 87 GLY A O 1
ATOM 706 N N . LYS A 1 88 ? 14.126 1.872 -30.117 1.00 90.56 88 LYS A N 1
ATOM 707 C CA . LYS A 1 88 ? 13.669 1.411 -31.445 1.00 90.56 88 LYS A CA 1
ATOM 708 C C . LYS A 1 88 ? 12.450 0.486 -31.389 1.00 90.56 88 LYS A C 1
ATOM 710 O O . LYS A 1 88 ? 11.719 0.372 -32.371 1.00 90.56 88 LYS A O 1
ATOM 715 N N . ARG A 1 89 ? 12.252 -0.230 -30.279 1.00 89.75 89 ARG A N 1
ATOM 716 C CA . ARG A 1 89 ? 11.157 -1.201 -30.111 1.00 89.75 89 ARG A CA 1
ATOM 717 C C . ARG A 1 89 ? 9.905 -0.584 -29.500 1.00 89.75 89 ARG A C 1
ATOM 719 O O . ARG A 1 89 ? 8.822 -1.113 -29.739 1.00 89.75 89 ARG A O 1
ATOM 726 N N . LEU A 1 90 ? 10.045 0.509 -28.756 1.00 87.56 90 LEU A N 1
ATOM 727 C CA . LEU A 1 90 ? 8.957 1.159 -28.032 1.00 87.56 90 LEU A CA 1
ATOM 728 C C . LEU A 1 90 ? 7.784 1.595 -28.937 1.00 87.56 90 LEU A C 1
ATOM 730 O O . LEU A 1 90 ? 6.651 1.258 -28.594 1.00 87.56 90 LEU A O 1
ATOM 734 N N . PRO A 1 91 ? 8.008 2.180 -30.134 1.00 87.81 91 PRO A N 1
ATOM 735 C CA . PRO A 1 91 ? 6.919 2.549 -31.046 1.00 87.81 91 PRO A CA 1
ATOM 736 C C . PRO A 1 91 ? 6.206 1.346 -31.681 1.00 87.81 91 PRO A C 1
ATOM 738 O O . PRO A 1 91 ? 5.114 1.480 -32.223 1.00 87.81 91 PRO A O 1
ATOM 741 N N . ARG A 1 92 ? 6.831 0.159 -31.664 1.00 87.56 92 ARG A N 1
ATOM 742 C CA . ARG A 1 92 ? 6.325 -1.065 -32.312 1.00 87.56 92 ARG A CA 1
ATOM 743 C C . ARG A 1 92 ? 5.739 -2.070 -31.317 1.00 87.56 92 ARG A C 1
ATOM 745 O O . ARG A 1 92 ? 5.260 -3.130 -31.720 1.00 87.56 92 ARG A O 1
ATOM 752 N N . MET A 1 93 ? 5.803 -1.774 -30.023 1.00 86.94 93 MET A N 1
ATOM 753 C CA . MET A 1 93 ? 5.309 -2.652 -28.973 1.00 86.94 93 MET A CA 1
ATOM 754 C C . MET A 1 93 ? 3.809 -2.408 -28.753 1.00 86.94 93 MET A C 1
ATOM 756 O O . MET A 1 93 ? 3.419 -1.271 -28.499 1.00 86.94 93 MET A O 1
ATOM 760 N N . PRO A 1 94 ? 2.956 -3.443 -28.858 1.00 87.81 94 PRO A N 1
ATOM 761 C CA . PRO A 1 94 ? 1.535 -3.290 -28.588 1.00 87.81 94 PRO A CA 1
ATOM 762 C C . PRO A 1 94 ? 1.304 -3.217 -27.076 1.00 87.81 94 PRO A C 1
ATOM 764 O O . PRO A 1 94 ? 1.720 -4.118 -26.343 1.00 87.81 94 PRO A O 1
ATOM 767 N N . PHE A 1 95 ? 0.616 -2.175 -26.614 1.00 87.19 95 PHE A N 1
ATOM 768 C CA . PHE A 1 95 ? 0.232 -2.017 -25.214 1.00 87.19 95 PHE A CA 1
ATOM 769 C C . PHE A 1 95 ? -1.266 -2.274 -25.030 1.00 87.19 95 PHE A C 1
ATOM 771 O O . PHE A 1 95 ? -2.100 -1.877 -25.844 1.00 87.19 95 PHE A O 1
ATOM 778 N N . SER A 1 96 ? -1.614 -2.977 -23.951 1.00 87.25 96 SER A N 1
ATOM 779 C CA . SER A 1 96 ? -3.012 -3.235 -23.594 1.00 87.25 96 SER A CA 1
ATOM 780 C C . SER A 1 96 ? -3.759 -1.914 -23.369 1.00 87.25 96 SER A C 1
ATOM 782 O O . SER A 1 96 ? -3.210 -1.039 -22.715 1.00 87.25 96 SER A O 1
ATOM 784 N N . PRO A 1 97 ? -5.030 -1.766 -23.780 1.00 82.50 97 PRO A N 1
ATOM 785 C CA . PRO A 1 97 ? -5.785 -0.514 -23.622 1.00 82.50 97 PRO A CA 1
ATOM 786 C C . PRO A 1 97 ? -6.000 -0.071 -22.163 1.00 82.50 97 PRO A C 1
ATOM 788 O O . PRO A 1 97 ? -6.459 1.037 -21.914 1.00 82.50 97 PRO A O 1
ATOM 791 N N . ILE A 1 98 ? -5.701 -0.935 -21.188 1.00 83.12 98 ILE A N 1
ATOM 792 C CA . ILE A 1 98 ? -5.746 -0.603 -19.756 1.00 83.12 98 ILE A CA 1
ATOM 793 C C . ILE A 1 98 ? -4.520 0.226 -19.337 1.00 83.12 98 ILE A C 1
ATOM 795 O O . ILE A 1 98 ? -4.557 0.896 -18.304 1.00 83.12 98 ILE A O 1
ATOM 799 N N . THR A 1 99 ? -3.425 0.195 -20.104 1.00 83.19 99 THR A N 1
ATOM 800 C CA . THR A 1 99 ? -2.246 1.003 -19.792 1.00 83.19 99 THR A CA 1
ATOM 801 C C . THR A 1 99 ? -2.576 2.471 -20.012 1.00 83.19 99 THR A C 1
ATOM 803 O O . THR A 1 99 ? -2.848 2.883 -21.137 1.00 83.19 99 THR A O 1
ATOM 806 N N . LYS A 1 100 ? -2.558 3.249 -18.931 1.00 80.38 100 LYS A N 1
ATOM 807 C CA . LYS A 1 100 ? -2.707 4.700 -18.965 1.00 80.38 100 LYS A CA 1
ATOM 808 C C . LYS A 1 100 ? -1.333 5.347 -19.029 1.00 80.38 100 LYS A C 1
ATOM 810 O O . LYS A 1 100 ? -0.374 4.816 -18.472 1.00 80.38 100 LYS A O 1
ATOM 815 N N . ASP A 1 101 ? -1.274 6.530 -19.620 1.00 81.81 101 ASP A N 1
ATOM 816 C CA . ASP A 1 101 ? -0.058 7.341 -19.706 1.00 81.81 101 ASP A CA 1
ATOM 817 C C . ASP A 1 101 ? 0.521 7.673 -18.318 1.00 81.81 101 ASP A C 1
ATOM 819 O O . ASP A 1 101 ? 1.737 7.711 -18.143 1.00 81.81 101 ASP A O 1
ATOM 823 N N . SER A 1 102 ? -0.347 7.820 -17.307 1.00 79.56 102 SER A N 1
ATOM 824 C CA . SER A 1 102 ? 0.028 8.034 -15.901 1.00 79.56 102 SER A CA 1
ATOM 825 C C . SER A 1 102 ? 0.855 6.893 -15.307 1.00 79.56 102 SER A C 1
ATOM 827 O O . SER A 1 102 ? 1.668 7.123 -14.421 1.00 79.56 102 SER A O 1
ATOM 829 N N . ASN A 1 103 ? 0.695 5.663 -15.808 1.00 82.31 103 ASN A N 1
ATOM 830 C CA . ASN A 1 103 ? 1.403 4.493 -15.283 1.00 82.31 103 ASN A CA 1
ATOM 831 C C . ASN A 1 103 ? 2.911 4.529 -15.587 1.00 82.31 103 ASN A C 1
ATOM 833 O O . ASN A 1 103 ? 3.667 3.744 -15.023 1.00 82.31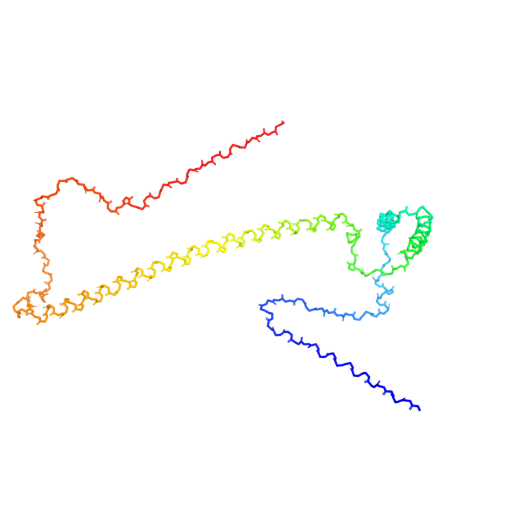 103 ASN A O 1
ATOM 837 N N . PHE A 1 104 ? 3.342 5.399 -16.505 1.00 83.44 104 PHE A N 1
ATOM 838 C CA . PHE A 1 104 ? 4.743 5.576 -16.889 1.00 83.44 104 PHE A CA 1
ATOM 839 C C . PHE A 1 104 ? 5.390 6.798 -16.225 1.00 83.44 104 PHE A C 1
ATOM 841 O O . PHE A 1 104 ? 6.524 7.140 -16.555 1.00 83.44 104 PHE A O 1
ATOM 848 N N . ASP A 1 105 ? 4.682 7.465 -15.312 1.00 85.75 105 ASP A N 1
ATOM 849 C CA . ASP A 1 105 ? 5.197 8.604 -14.562 1.00 85.75 105 ASP A CA 1
ATOM 850 C C . ASP A 1 105 ? 5.692 8.151 -13.182 1.00 85.75 105 ASP A C 1
ATOM 852 O O . ASP A 1 105 ? 4.915 7.943 -12.247 1.00 85.75 105 ASP A O 1
ATOM 856 N N . TYR A 1 106 ? 7.006 7.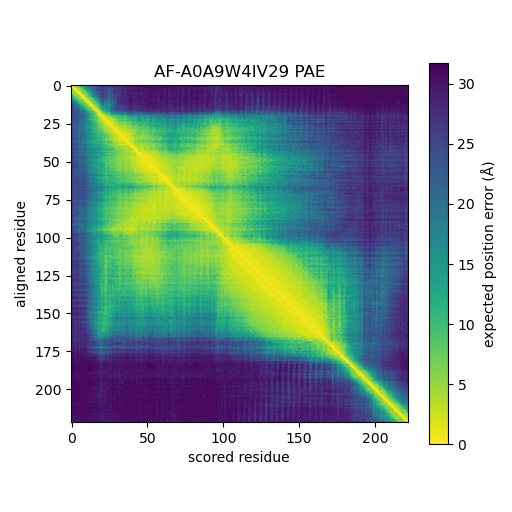949 -13.076 1.00 84.50 106 TYR A N 1
ATOM 857 C CA . TYR A 1 106 ? 7.645 7.447 -11.858 1.00 84.50 106 TYR A CA 1
ATOM 858 C C . TYR A 1 106 ? 7.411 8.363 -10.649 1.00 84.50 106 TYR A C 1
ATOM 860 O O . TYR A 1 106 ? 7.138 7.877 -9.552 1.00 84.50 106 TYR A O 1
ATOM 868 N N . GLU A 1 107 ? 7.460 9.682 -10.847 1.00 86.81 107 GLU A N 1
ATOM 869 C CA . GLU A 1 107 ? 7.286 10.648 -9.758 1.00 86.81 107 GLU A CA 1
ATOM 870 C C . GLU A 1 107 ? 5.839 10.667 -9.254 1.00 86.81 107 GLU A C 1
ATOM 872 O O . GLU A 1 107 ? 5.602 10.716 -8.047 1.00 86.81 107 GLU A O 1
ATOM 877 N N . SER A 1 108 ? 4.859 10.553 -10.159 1.00 89.69 108 SER A N 1
ATOM 878 C CA . SER A 1 108 ? 3.448 10.415 -9.769 1.00 89.69 108 SER A CA 1
ATOM 879 C C . SER A 1 108 ? 3.227 9.158 -8.930 1.00 89.69 108 SER A C 1
ATOM 881 O O . SER A 1 108 ? 2.628 9.234 -7.859 1.00 89.69 108 SER A O 1
ATOM 883 N N . ALA A 1 109 ? 3.770 8.019 -9.371 1.00 90.19 109 ALA A N 1
ATOM 884 C CA . ALA A 1 109 ? 3.654 6.755 -8.649 1.00 90.19 109 ALA A CA 1
ATOM 885 C C . ALA A 1 109 ? 4.314 6.809 -7.258 1.00 90.19 109 ALA A C 1
ATOM 887 O O . ALA A 1 109 ? 3.761 6.286 -6.290 1.00 90.19 109 ALA A O 1
ATOM 888 N N . LEU A 1 110 ? 5.469 7.474 -7.125 1.00 92.31 110 LEU A N 1
ATOM 889 C CA . LEU A 1 110 ? 6.112 7.689 -5.825 1.00 92.31 110 LEU A CA 1
ATOM 890 C C . LEU A 1 110 ? 5.286 8.584 -4.898 1.00 92.31 110 LEU A C 1
ATOM 892 O O . LEU A 1 110 ? 5.205 8.317 -3.699 1.00 92.31 110 LEU A O 1
ATOM 896 N N . ASN A 1 111 ? 4.686 9.648 -5.425 1.00 94.31 111 ASN A N 1
ATOM 897 C CA . ASN A 1 111 ? 3.849 10.543 -4.630 1.00 94.31 111 ASN A CA 1
ATOM 898 C C . ASN A 1 111 ? 2.580 9.835 -4.143 1.00 94.31 111 ASN A C 1
ATOM 900 O O . ASN A 1 111 ? 2.229 9.953 -2.969 1.00 94.31 111 ASN A O 1
ATOM 904 N N . GLU A 1 112 ? 1.942 9.042 -5.006 1.00 94.25 112 GLU A N 1
ATOM 905 C CA . GLU A 1 112 ? 0.826 8.174 -4.624 1.00 94.25 112 GLU A CA 1
ATOM 906 C C . GLU A 1 112 ? 1.246 7.195 -3.522 1.00 94.25 112 GLU A C 1
ATOM 908 O O . GLU A 1 112 ? 0.575 7.115 -2.494 1.00 94.25 112 GLU A O 1
ATOM 913 N N . HIS A 1 113 ? 2.393 6.528 -3.669 1.00 95.31 113 HIS A N 1
ATOM 914 C CA . HIS A 1 113 ? 2.927 5.623 -2.649 1.00 95.31 113 HIS A CA 1
ATOM 915 C C . HIS A 1 113 ? 3.103 6.314 -1.293 1.00 95.31 113 HIS A C 1
ATOM 917 O O . HIS A 1 113 ? 2.564 5.845 -0.295 1.00 95.31 113 HIS A O 1
ATOM 923 N N . ARG A 1 114 ? 3.774 7.472 -1.260 1.00 97.12 114 ARG A N 1
ATOM 924 C CA . ARG A 1 114 ? 3.972 8.260 -0.031 1.00 97.12 114 ARG A CA 1
ATOM 925 C C . ARG A 1 114 ? 2.648 8.678 0.605 1.00 97.12 114 ARG A C 1
ATOM 927 O O . ARG A 1 114 ? 2.512 8.646 1.826 1.00 97.12 114 ARG A O 1
ATOM 934 N N . SER A 1 115 ? 1.666 9.061 -0.212 1.00 97.50 115 SER A N 1
ATOM 935 C CA . SER A 1 115 ? 0.333 9.427 0.276 1.00 97.50 115 SER A CA 1
ATOM 936 C C . SER A 1 115 ? -0.385 8.238 0.921 1.00 97.50 115 SER A C 1
ATOM 938 O O . SER A 1 115 ? -0.977 8.377 1.992 1.00 97.50 115 SER A O 1
ATOM 940 N N . LEU A 1 116 ? -0.274 7.051 0.315 1.00 97.75 116 LEU A N 1
ATOM 941 C CA . LEU A 1 116 ? -0.863 5.819 0.827 1.00 97.75 116 LEU A CA 1
ATOM 942 C C . LEU A 1 116 ? -0.156 5.348 2.097 1.00 97.75 116 LEU A C 1
ATOM 944 O O . LEU A 1 116 ? -0.829 4.931 3.032 1.00 97.75 116 LEU A O 1
ATOM 948 N N . GLU A 1 117 ? 1.169 5.459 2.168 1.00 97.44 117 GLU A N 1
ATOM 949 C CA . GLU A 1 117 ? 1.942 5.171 3.380 1.00 97.44 117 GLU A CA 1
ATOM 950 C C . GLU A 1 117 ? 1.552 6.098 4.532 1.00 97.44 117 GLU A C 1
ATOM 952 O O . GLU A 1 117 ? 1.320 5.625 5.642 1.00 97.44 117 GLU A O 1
ATOM 957 N N . SER A 1 118 ? 1.415 7.403 4.272 1.00 97.88 118 SER A N 1
ATOM 958 C CA . SER A 1 118 ? 0.942 8.359 5.278 1.00 97.88 118 SER A CA 1
ATOM 959 C C . SER A 1 118 ? -0.463 8.009 5.766 1.00 97.88 118 SER A C 1
ATOM 961 O O . SER A 1 118 ? -0.722 8.065 6.964 1.00 97.88 118 SER A O 1
ATOM 963 N N . HIS A 1 119 ? -1.370 7.638 4.858 1.00 97.75 119 HIS A N 1
ATOM 964 C CA . HIS A 1 119 ? -2.728 7.249 5.227 1.00 97.75 119 HIS A CA 1
ATOM 965 C C . HIS A 1 119 ? -2.749 5.952 6.044 1.00 97.75 119 HIS A C 1
ATOM 967 O O . HIS A 1 119 ? -3.442 5.871 7.056 1.00 97.75 119 HIS A O 1
ATOM 973 N N . LEU A 1 120 ? -1.955 4.959 5.636 1.00 98.31 120 LEU A N 1
ATOM 974 C CA . LEU A 1 120 ? -1.784 3.701 6.353 1.00 98.31 120 LEU A CA 1
ATOM 975 C C . LEU A 1 120 ? -1.264 3.966 7.773 1.00 98.31 120 LEU A C 1
ATOM 977 O O . LEU A 1 120 ? -1.839 3.448 8.726 1.00 98.31 120 LEU A O 1
ATOM 981 N N . ALA A 1 121 ? -0.243 4.815 7.927 1.00 97.62 121 ALA A N 1
ATOM 982 C CA . ALA A 1 121 ? 0.295 5.193 9.232 1.00 97.62 121 ALA A CA 1
ATOM 983 C C . ALA A 1 121 ? -0.784 5.818 10.130 1.00 97.62 121 ALA A C 1
ATOM 985 O O . ALA A 1 121 ? -1.042 5.302 11.211 1.00 97.62 121 ALA A O 1
ATOM 986 N N . THR A 1 122 ? -1.513 6.830 9.643 1.00 98.19 122 THR A N 1
ATOM 987 C CA . THR A 1 122 ? -2.606 7.461 10.407 1.00 98.19 122 THR A CA 1
ATOM 988 C C . THR A 1 122 ? -3.705 6.468 10.795 1.00 98.19 122 THR A C 1
ATOM 990 O O . THR A 1 122 ? -4.231 6.523 11.907 1.00 98.19 122 THR A O 1
ATOM 993 N N . MET A 1 123 ? -4.072 5.549 9.897 1.00 98.25 123 MET A N 1
ATOM 994 C CA . MET A 1 123 ? -5.073 4.523 10.195 1.00 98.25 123 MET A CA 1
ATOM 995 C C . MET A 1 123 ? -4.572 3.537 11.251 1.00 98.25 123 MET A C 1
ATOM 997 O O . MET A 1 123 ? -5.321 3.225 12.174 1.00 98.25 123 MET A O 1
ATOM 1001 N N . ASN A 1 124 ? -3.317 3.095 11.177 1.00 98.12 124 ASN A N 1
ATOM 1002 C CA . ASN A 1 124 ? -2.726 2.245 12.211 1.00 98.12 124 ASN A CA 1
ATOM 1003 C C . ASN A 1 124 ? -2.674 2.953 13.568 1.00 98.12 124 ASN A C 1
ATOM 1005 O O . ASN A 1 124 ? -3.112 2.371 14.557 1.00 98.12 124 ASN A O 1
ATOM 1009 N N . ASP A 1 125 ? -2.250 4.217 13.605 1.00 98.25 125 ASP A N 1
ATOM 1010 C CA . ASP A 1 125 ? -2.218 5.012 14.836 1.00 98.25 125 ASP A CA 1
ATOM 1011 C C . ASP A 1 125 ? -3.622 5.128 15.454 1.00 98.25 125 ASP A C 1
ATOM 1013 O O . ASP A 1 125 ? -3.802 4.968 16.663 1.00 98.25 125 ASP A O 1
ATOM 1017 N N . SER A 1 126 ? -4.650 5.338 14.620 1.00 98.25 126 SER A N 1
ATOM 1018 C CA . SER A 1 126 ? -6.042 5.386 15.082 1.00 98.25 126 SER A CA 1
ATOM 1019 C C . SER A 1 126 ? -6.524 4.043 15.638 1.00 98.25 126 SER A C 1
ATOM 1021 O O . SER A 1 126 ? -7.220 4.000 16.651 1.00 98.25 126 SER A O 1
ATOM 1023 N N . VAL A 1 127 ? -6.124 2.935 15.009 1.00 98.31 127 VAL A N 1
ATOM 1024 C CA . VAL A 1 127 ? -6.445 1.583 15.470 1.00 98.31 127 VAL A CA 1
ATOM 1025 C C . VAL A 1 127 ? -5.783 1.307 16.816 1.00 98.31 127 VAL A C 1
ATOM 1027 O O . VAL A 1 127 ? -6.409 0.702 17.685 1.00 98.31 127 VAL A O 1
ATOM 1030 N N . ASP A 1 128 ? -4.547 1.751 17.014 1.00 98.25 128 ASP A N 1
ATOM 1031 C CA . ASP A 1 128 ? -3.826 1.534 18.263 1.00 98.25 128 ASP A CA 1
ATOM 1032 C C . ASP A 1 128 ? -4.391 2.385 19.410 1.00 98.25 128 ASP A C 1
ATOM 1034 O O . ASP A 1 128 ? -4.536 1.872 20.522 1.00 98.25 128 ASP A O 1
ATOM 1038 N N . LEU A 1 129 ? -4.840 3.618 19.136 1.00 98.50 129 LEU A N 1
ATOM 1039 C CA . LEU A 1 129 ? -5.603 4.425 20.097 1.00 98.50 129 LEU A CA 1
ATOM 1040 C C . LEU A 1 129 ? -6.897 3.715 20.511 1.00 98.50 129 LEU A C 1
ATOM 1042 O O . LEU A 1 129 ? -7.168 3.563 21.701 1.00 98.50 129 LEU A O 1
ATOM 1046 N N . LEU A 1 130 ? -7.681 3.235 19.541 1.00 98.44 130 LEU A N 1
ATOM 1047 C CA . LEU A 1 130 ? -8.943 2.547 19.823 1.00 98.44 130 LEU A CA 1
ATOM 1048 C C . LEU A 1 130 ? -8.729 1.252 20.610 1.00 98.44 130 LEU A C 1
ATOM 1050 O O . LEU A 1 130 ? -9.484 0.971 21.535 1.00 98.44 130 LEU A O 1
ATOM 1054 N N . LYS A 1 131 ? -7.688 0.476 20.296 1.00 98.25 131 LYS A N 1
ATOM 1055 C CA . LYS A 1 131 ? -7.325 -0.713 21.081 1.00 98.25 131 LYS A CA 1
ATOM 1056 C C . LYS A 1 131 ? -6.955 -0.360 22.520 1.00 98.25 131 LYS A C 1
ATOM 1058 O O . LYS A 1 131 ? -7.332 -1.097 23.427 1.00 98.25 131 LYS A O 1
ATOM 1063 N N . ALA A 1 132 ? -6.221 0.733 22.728 1.00 98.25 132 ALA A N 1
ATOM 1064 C CA . ALA A 1 132 ? -5.860 1.188 24.066 1.00 98.25 132 ALA A CA 1
ATOM 1065 C C . ALA A 1 132 ? -7.101 1.600 24.873 1.00 98.25 132 ALA A C 1
ATOM 1067 O O . ALA 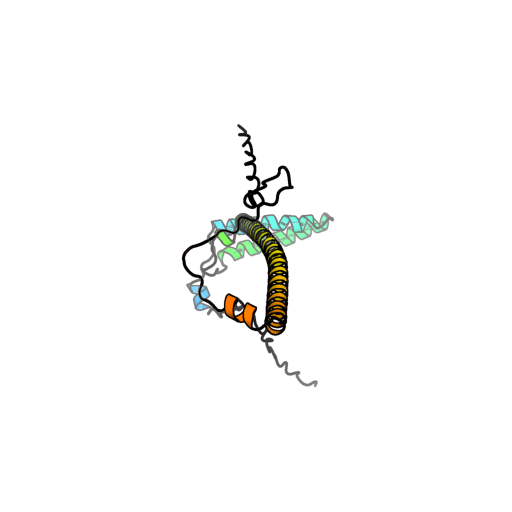A 1 132 ? -7.220 1.214 26.036 1.00 98.25 132 ALA A O 1
ATOM 1068 N N . GLU A 1 133 ? -8.049 2.309 24.251 1.00 98.31 133 GLU A N 1
ATOM 1069 C CA . GLU A 1 133 ? -9.303 2.681 24.915 1.00 98.31 133 GLU A CA 1
ATOM 1070 C C . GLU A 1 133 ? -10.171 1.452 25.211 1.00 98.31 133 GLU A C 1
ATOM 1072 O O . GLU A 1 133 ? -10.661 1.309 26.326 1.00 98.31 133 GLU A O 1
ATOM 1077 N N . ILE A 1 134 ? -10.284 0.503 24.274 1.00 98.44 134 ILE A N 1
ATOM 1078 C CA . ILE A 1 134 ? -10.995 -0.766 24.504 1.00 98.44 134 ILE A CA 1
ATOM 1079 C C . ILE A 1 134 ? -10.397 -1.509 25.700 1.00 98.44 134 ILE A C 1
ATOM 1081 O O . ILE A 1 134 ? -11.134 -1.928 26.586 1.00 98.44 134 ILE A O 1
ATOM 1085 N N . ALA A 1 135 ? -9.070 -1.636 25.772 1.00 98.31 135 ALA A N 1
ATOM 1086 C CA . ALA A 1 135 ? -8.414 -2.326 26.882 1.00 98.31 135 ALA A CA 1
ATOM 1087 C C . ALA A 1 135 ? -8.682 -1.646 28.238 1.00 98.31 135 ALA A C 1
ATOM 1089 O O . ALA A 1 135 ? -8.820 -2.318 29.263 1.00 98.31 135 ALA A O 1
ATOM 1090 N N . LYS A 1 136 ? -8.767 -0.312 28.251 1.00 98.44 136 LYS A N 1
ATOM 1091 C CA . LYS A 1 136 ? -9.097 0.477 29.440 1.00 98.44 136 LYS A CA 1
ATOM 1092 C C . LYS A 1 136 ? -10.553 0.272 29.865 1.00 98.44 136 LYS A C 1
ATOM 1094 O O . LYS A 1 136 ? -10.798 -0.005 31.038 1.00 98.44 136 LYS A O 1
ATOM 1099 N N . GLU A 1 137 ? -11.495 0.344 28.931 1.00 98.25 137 GLU A N 1
ATOM 1100 C CA . GLU A 1 137 ? -12.921 0.112 29.195 1.00 98.25 137 GLU A CA 1
ATOM 1101 C C . GLU A 1 137 ? -13.193 -1.331 29.642 1.00 98.25 137 GLU A C 1
ATOM 1103 O O . GLU A 1 137 ? -13.916 -1.564 30.609 1.00 98.25 137 GLU A O 1
ATOM 1108 N N . GLU A 1 138 ? -12.544 -2.322 29.026 1.00 98.06 138 GLU A N 1
ATOM 1109 C CA . GLU A 1 138 ? -12.622 -3.721 29.460 1.00 98.06 138 GLU A CA 1
ATOM 1110 C C . GLU A 1 138 ? -12.114 -3.906 30.900 1.00 98.06 138 GLU A C 1
ATOM 1112 O O . GLU A 1 138 ? -12.698 -4.672 31.674 1.00 98.06 138 GLU A O 1
ATOM 1117 N N . ALA A 1 139 ? -11.059 -3.185 31.295 1.00 97.94 139 ALA A N 1
ATOM 1118 C CA . ALA A 1 139 ? -10.553 -3.213 32.665 1.00 97.94 139 ALA A CA 1
ATOM 1119 C C . ALA A 1 139 ? -11.527 -2.565 33.666 1.00 97.94 139 ALA A C 1
ATOM 1121 O O . ALA A 1 139 ? -11.715 -3.106 34.761 1.00 97.94 139 ALA A O 1
ATOM 1122 N N . LEU A 1 140 ? -12.170 -1.451 33.296 1.00 98.19 140 LEU A N 1
ATOM 1123 C CA . LEU A 1 140 ? -13.201 -0.797 34.112 1.00 98.19 140 LEU A CA 1
ATOM 1124 C C . LEU A 1 140 ? -14.425 -1.703 34.287 1.00 98.19 140 LEU A C 1
ATOM 1126 O O . LEU A 1 140 ? -14.820 -1.987 35.420 1.00 98.19 140 LEU A O 1
ATOM 1130 N N . LEU A 1 141 ? -14.936 -2.269 33.192 1.00 98.19 141 LEU A N 1
ATOM 1131 C CA . LEU A 1 141 ? -16.037 -3.236 33.209 1.00 98.19 141 LEU A CA 1
ATOM 1132 C C . LEU A 1 141 ? -15.708 -4.462 34.070 1.00 98.19 141 LEU A C 1
ATOM 1134 O O . LEU A 1 141 ? -16.549 -4.951 34.830 1.00 98.19 141 LEU A O 1
ATOM 1138 N N . ALA A 1 142 ? -14.473 -4.965 34.016 1.00 97.94 142 ALA A N 1
ATOM 1139 C CA . ALA A 1 142 ? -14.035 -6.062 34.875 1.00 97.94 142 ALA A CA 1
ATOM 1140 C C . ALA A 1 142 ? -14.028 -5.684 36.371 1.00 97.94 142 ALA A C 1
ATOM 1142 O O . ALA A 1 142 ? -14.236 -6.549 37.224 1.00 97.94 142 ALA A O 1
ATOM 1143 N N . GLY A 1 143 ? -13.783 -4.416 36.710 1.00 98.06 143 GLY A N 1
ATOM 1144 C CA . GLY A 1 143 ? -13.903 -3.895 38.073 1.00 98.06 143 GLY A CA 1
ATOM 1145 C C . GLY A 1 143 ? -15.358 -3.796 38.535 1.00 98.06 143 GLY A C 1
ATOM 1146 O O . GLY A 1 143 ? -15.713 -4.323 39.591 1.00 98.06 143 GLY A O 1
ATOM 1147 N N . GLU A 1 144 ? -16.218 -3.189 37.720 1.00 98.06 144 GLU A N 1
ATOM 1148 C CA . GLU A 1 144 ? -17.644 -3.004 38.019 1.00 98.06 144 GLU A CA 1
ATOM 1149 C C . GLU A 1 144 ? -18.382 -4.334 38.166 1.00 98.06 144 GLU A C 1
ATOM 1151 O O . GLU A 1 144 ? -19.124 -4.544 39.126 1.00 98.06 144 GLU A O 1
ATOM 1156 N N . THR A 1 145 ? -18.126 -5.281 37.263 1.00 98.00 145 THR A N 1
ATOM 1157 C CA . THR A 1 145 ? -18.721 -6.621 37.334 1.00 98.00 145 THR A CA 1
ATOM 1158 C C . THR A 1 145 ? -18.325 -7.360 38.612 1.00 98.00 145 THR A C 1
ATOM 1160 O O . THR A 1 145 ? -19.167 -8.035 39.207 1.00 98.00 145 THR A O 1
ATOM 1163 N N . LYS A 1 146 ? -17.083 -7.209 39.092 1.00 97.94 146 LYS A N 1
ATOM 1164 C CA . LYS A 1 146 ? -16.658 -7.759 40.392 1.00 97.94 146 LYS A CA 1
ATOM 1165 C C . LYS A 1 146 ? -17.388 -7.089 41.557 1.00 97.94 146 LYS A C 1
ATOM 1167 O O . LYS A 1 146 ? -17.863 -7.800 42.440 1.00 97.94 146 LYS A O 1
ATOM 1172 N N . SER A 1 147 ? -17.522 -5.763 41.534 1.00 97.56 147 SER A N 1
ATOM 1173 C CA . SER A 1 147 ? -18.254 -5.000 42.557 1.00 97.56 147 SER A CA 1
ATOM 1174 C C . SER A 1 147 ? -19.731 -5.414 42.631 1.00 97.56 147 SER A C 1
ATOM 1176 O O . SER A 1 147 ? -20.241 -5.747 43.702 1.00 97.56 147 SER A O 1
ATOM 1178 N N . LEU A 1 148 ? -20.408 -5.523 41.482 1.00 97.25 148 LEU A N 1
ATOM 1179 C CA . LEU A 1 148 ? -21.790 -6.010 41.401 1.00 97.25 148 LEU A CA 1
ATOM 1180 C C . LEU A 1 148 ? -21.931 -7.435 41.948 1.00 97.25 148 LEU A C 1
ATOM 1182 O O . LEU A 1 148 ? -22.869 -7.723 42.691 1.00 97.25 148 LEU A O 1
ATOM 1186 N N . GLN A 1 149 ? -20.989 -8.327 41.628 1.00 97.88 149 GLN A N 1
ATOM 1187 C CA . GLN A 1 149 ? -20.986 -9.689 42.169 1.00 97.88 149 GLN A CA 1
ATOM 1188 C C . GLN A 1 149 ? -20.802 -9.719 43.690 1.00 97.88 149 GLN A C 1
ATOM 1190 O O . GLN A 1 149 ? -21.345 -10.603 44.354 1.00 97.88 149 GLN A O 1
ATOM 1195 N N . GLU A 1 150 ? -20.022 -8.799 44.254 1.00 97.75 150 GLU A N 1
ATOM 1196 C CA . GLU A 1 150 ? -19.860 -8.677 45.700 1.00 97.75 150 GLU A CA 1
ATOM 1197 C C . GLU A 1 150 ? -21.140 -8.165 46.367 1.00 97.75 150 GLU A C 1
ATOM 1199 O O . GLU A 1 150 ? -21.606 -8.774 47.334 1.00 97.75 150 GLU A O 1
ATOM 1204 N N . MET A 1 151 ? -21.766 -7.125 45.810 1.00 97.19 151 MET A N 1
ATOM 1205 C CA . MET A 1 151 ? -23.042 -6.607 46.307 1.00 97.19 151 MET A CA 1
ATOM 1206 C C . MET A 1 151 ? -24.163 -7.648 46.233 1.00 97.19 151 MET A C 1
ATOM 1208 O O . MET A 1 151 ? -24.894 -7.805 47.206 1.00 97.19 151 MET A O 1
ATOM 1212 N N . ASP A 1 152 ? -24.265 -8.420 45.148 1.00 97.44 152 ASP A N 1
ATOM 1213 C CA . ASP A 1 152 ? -25.252 -9.503 45.023 1.00 97.44 152 ASP A CA 1
ATOM 1214 C C . ASP A 1 152 ? -25.029 -10.603 46.077 1.00 97.44 152 ASP A C 1
ATOM 1216 O O . ASP A 1 152 ? -25.964 -11.055 46.743 1.00 97.44 152 ASP A O 1
ATOM 1220 N N . LYS A 1 153 ? -23.771 -10.999 46.322 1.00 97.81 153 LYS A N 1
ATOM 1221 C CA . LYS A 1 153 ? -23.437 -11.947 47.400 1.00 97.81 153 LYS A CA 1
ATOM 1222 C C . LYS A 1 153 ? -23.796 -11.388 48.777 1.00 97.81 153 LYS A C 1
ATOM 1224 O O . LYS A 1 153 ? -24.325 -12.131 49.606 1.00 97.81 153 LYS A O 1
ATOM 1229 N N . ASN A 1 154 ? -23.521 -10.111 49.029 1.00 96.88 154 ASN A N 1
ATOM 1230 C CA . ASN A 1 154 ? -23.825 -9.456 50.300 1.00 96.88 154 ASN A CA 1
ATOM 1231 C C . ASN A 1 154 ? -25.338 -9.310 50.511 1.00 96.88 154 ASN A C 1
ATOM 1233 O O . ASN A 1 154 ? -25.828 -9.666 51.581 1.00 96.88 154 ASN A O 1
ATOM 1237 N N . ALA A 1 155 ? -26.088 -8.908 49.484 1.00 96.88 155 ALA A N 1
ATOM 1238 C CA . ALA A 1 155 ? -27.547 -8.839 49.513 1.00 96.88 155 ALA A CA 1
ATOM 1239 C C . ALA A 1 155 ? -28.170 -10.217 49.795 1.00 96.88 155 ALA A C 1
ATOM 1241 O O . ALA A 1 155 ? -28.999 -10.345 50.695 1.00 96.88 155 ALA A O 1
ATOM 1242 N N . LYS A 1 156 ? -27.701 -11.277 49.121 1.00 97.00 156 LYS A N 1
ATOM 1243 C CA . LYS A 1 156 ? -28.144 -12.663 49.370 1.00 97.00 156 LYS A CA 1
ATOM 1244 C C . LYS A 1 156 ? -27.837 -13.139 50.790 1.00 97.00 156 LYS A C 1
ATOM 1246 O O . LYS A 1 156 ? -28.659 -13.825 51.397 1.00 97.00 156 LYS A O 1
ATOM 1251 N N . ARG A 1 157 ? -26.665 -12.794 51.336 1.00 95.75 157 ARG A N 1
ATOM 1252 C CA . ARG A 1 157 ? -26.303 -13.110 52.731 1.00 95.75 157 ARG A CA 1
ATOM 1253 C C . ARG A 1 157 ? -27.204 -12.377 53.719 1.00 95.75 157 ARG A C 1
ATOM 1255 O O . ARG A 1 157 ? -27.735 -13.025 54.616 1.00 95.75 157 ARG A O 1
ATOM 1262 N N . ALA A 1 158 ? -27.422 -11.079 53.519 1.00 94.56 158 ALA A N 1
ATOM 1263 C CA . ALA A 1 158 ? -28.302 -10.271 54.356 1.00 94.56 158 ALA A CA 1
ATOM 1264 C C . ALA A 1 158 ? -29.748 -10.789 54.315 1.00 94.56 158 ALA A C 1
ATOM 1266 O O . ALA A 1 158 ? -30.381 -10.942 55.355 1.00 94.56 158 ALA A O 1
ATOM 1267 N N . GLU A 1 159 ? -30.263 -11.148 53.136 1.00 94.12 159 GLU A N 1
ATOM 1268 C CA . GLU A 1 159 ? -31.598 -11.736 52.997 1.00 94.12 159 GLU A CA 1
ATOM 1269 C C . GLU A 1 159 ? -31.700 -13.095 53.710 1.00 94.12 159 GLU A C 1
ATOM 1271 O O . GLU A 1 159 ? -32.672 -13.362 54.420 1.00 94.12 159 GLU A O 1
ATOM 1276 N N . ALA A 1 160 ? -30.687 -13.957 53.567 1.00 93.81 160 ALA A N 1
ATOM 1277 C CA . ALA A 1 160 ? -30.635 -15.242 54.257 1.00 93.81 160 ALA A CA 1
ATOM 1278 C C . ALA A 1 160 ? -30.565 -15.077 55.783 1.00 93.81 160 ALA A C 1
ATOM 1280 O O . ALA A 1 160 ? -31.187 -15.853 56.511 1.00 93.81 160 ALA A O 1
ATOM 1281 N N . GLU A 1 161 ? -29.841 -14.071 56.273 1.00 91.88 161 GLU A N 1
ATOM 1282 C CA . GLU A 1 161 ? -29.758 -13.748 57.693 1.00 91.88 161 GLU A CA 1
ATOM 1283 C C . GLU A 1 161 ? -31.077 -13.179 58.226 1.00 91.88 161 GLU A C 1
ATOM 1285 O O . GLU A 1 161 ? -31.591 -13.709 59.209 1.00 91.88 161 GLU A O 1
ATOM 1290 N N . ARG A 1 162 ? -31.711 -12.223 57.529 1.00 87.88 162 ARG A N 1
ATOM 1291 C CA . ARG A 1 162 ? -33.064 -11.743 57.874 1.00 87.88 162 ARG A CA 1
ATOM 1292 C C . ARG A 1 162 ? -34.071 -12.893 57.909 1.00 87.88 162 ARG A C 1
ATOM 1294 O O . ARG A 1 162 ? -34.864 -12.998 58.838 1.00 87.88 162 ARG A O 1
ATOM 1301 N N . LYS A 1 163 ? -34.007 -13.828 56.956 1.00 88.94 163 LYS A N 1
ATOM 1302 C CA . LYS A 1 163 ? -34.839 -15.048 56.953 1.00 88.94 163 LYS A CA 1
ATOM 1303 C C . LYS A 1 163 ? -34.568 -15.981 58.138 1.00 88.94 163 LYS A C 1
ATOM 1305 O O . LYS A 1 163 ? -35.449 -16.752 58.505 1.00 88.94 163 LYS A O 1
ATOM 1310 N N . ARG A 1 164 ? -33.359 -15.983 58.708 1.00 88.31 164 ARG A N 1
ATOM 1311 C CA . ARG A 1 164 ? -33.038 -16.740 59.932 1.00 88.31 164 ARG A CA 1
ATOM 1312 C C . ARG A 1 164 ? -33.542 -16.012 61.173 1.00 88.31 164 ARG A C 1
ATOM 1314 O O . ARG A 1 164 ? -34.168 -16.646 62.012 1.00 88.31 164 ARG A O 1
ATOM 1321 N N . GLN A 1 165 ? -33.314 -14.704 61.261 1.00 84.19 165 GLN A N 1
ATOM 1322 C CA . GLN A 1 165 ? -33.770 -13.867 62.372 1.00 84.19 165 GLN A CA 1
ATOM 1323 C C . GLN A 1 165 ? -35.303 -13.892 62.490 1.00 84.19 165 GLN A C 1
ATOM 1325 O O . GLN A 1 165 ? -35.814 -14.306 63.524 1.00 84.19 165 GLN A O 1
ATOM 1330 N N . THR A 1 166 ? -36.027 -13.683 61.388 1.00 82.25 166 THR A N 1
ATOM 1331 C CA . THR A 1 166 ? -37.505 -13.775 61.335 1.00 82.25 166 THR A CA 1
ATOM 1332 C C . THR A 1 166 ? -38.080 -15.148 61.700 1.00 82.25 166 THR A C 1
ATOM 1334 O O . THR A 1 166 ? -39.246 -15.256 62.081 1.00 82.25 166 THR A O 1
ATOM 1337 N N . LYS A 1 167 ? -37.298 -16.232 61.586 1.00 81.06 167 LYS A N 1
ATOM 1338 C CA . LYS A 1 167 ? -37.696 -17.564 62.079 1.00 81.06 167 LYS A CA 1
ATOM 1339 C C . LYS A 1 167 ? -37.488 -17.720 63.586 1.00 81.06 167 LYS A C 1
ATOM 1341 O O . LYS A 1 167 ? -38.200 -18.510 64.196 1.00 81.06 167 LYS A O 1
ATOM 1346 N N . ASN A 1 168 ? -36.522 -17.002 64.153 1.00 79.31 168 ASN A N 1
ATOM 1347 C CA . ASN A 1 168 ? -36.183 -17.025 65.575 1.00 79.31 168 ASN A CA 1
ATOM 1348 C C . ASN A 1 168 ? -36.967 -15.976 66.389 1.00 79.31 168 ASN A C 1
ATOM 1350 O O . ASN A 1 168 ? -36.942 -16.015 67.617 1.00 79.31 168 ASN A O 1
ATOM 1354 N N . GLU A 1 169 ? -37.651 -15.043 65.727 1.00 79.31 169 GLU A N 1
ATOM 1355 C CA . GLU A 1 169 ? -38.502 -14.033 66.357 1.00 79.31 169 GLU A CA 1
ATOM 1356 C C . GLU A 1 169 ? -39.795 -14.626 66.937 1.00 79.31 169 GLU A C 1
ATOM 1358 O O . GLU A 1 169 ? -40.401 -15.557 66.399 1.00 79.31 169 GLU A O 1
ATOM 1363 N N . HIS A 1 170 ? -40.243 -14.051 68.055 1.00 75.31 170 HIS A N 1
ATOM 1364 C CA . HIS A 1 170 ? -41.461 -14.473 68.738 1.00 75.31 170 HIS A CA 1
ATOM 1365 C C . HIS A 1 170 ? -42.709 -14.179 67.874 1.00 75.31 170 HIS A C 1
ATOM 1367 O O . HIS A 1 170 ? -42.800 -13.099 67.284 1.00 75.31 170 HIS A O 1
ATOM 1373 N N . PRO A 1 171 ? -43.718 -15.075 67.829 1.00 77.06 171 PRO A N 1
ATOM 1374 C CA . PRO A 1 171 ? -44.876 -14.976 66.929 1.00 77.06 171 PRO A CA 1
ATOM 1375 C C . PRO A 1 171 ? -45.661 -13.655 66.988 1.00 77.06 171 PRO A C 1
ATOM 1377 O O . PRO A 1 171 ? -46.263 -13.274 65.991 1.00 77.06 171 PRO A O 1
ATOM 1380 N N . VAL A 1 172 ? -45.628 -12.938 68.116 1.00 73.88 172 VAL A N 1
ATOM 1381 C CA . VAL A 1 172 ? -46.274 -11.618 68.272 1.00 73.88 172 VAL A CA 1
ATOM 1382 C C . VAL A 1 172 ? -45.596 -10.537 67.418 1.00 73.88 172 VAL A C 1
ATOM 1384 O O . VAL A 1 172 ? -46.284 -9.760 66.768 1.00 73.88 172 VAL A O 1
ATOM 1387 N N . LEU A 1 173 ? -44.261 -10.510 67.354 1.00 70.88 173 LEU A N 1
ATOM 1388 C CA . LEU A 1 173 ? -43.512 -9.536 66.542 1.00 70.88 173 LEU A CA 1
ATOM 1389 C C . LEU A 1 173 ? -43.714 -9.796 65.045 1.00 70.88 173 LEU A C 1
ATOM 1391 O O . LEU A 1 173 ? -43.901 -8.877 64.257 1.00 70.88 173 LEU A O 1
ATOM 1395 N N . ARG A 1 174 ? -43.811 -11.076 64.683 1.00 70.25 17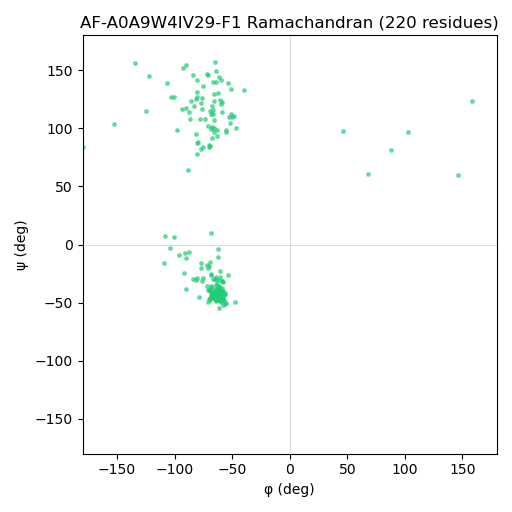4 ARG A N 1
ATOM 1396 C CA . ARG A 1 174 ? -44.085 -11.521 63.316 1.00 70.25 174 ARG A CA 1
ATOM 1397 C C . ARG A 1 174 ? -45.473 -11.113 62.807 1.00 70.25 174 ARG A C 1
ATOM 1399 O O . ARG A 1 174 ? -45.653 -10.943 61.606 1.00 70.25 174 ARG A O 1
ATOM 1406 N N . GLN A 1 175 ? -46.455 -10.990 63.703 1.00 71.38 175 GLN A N 1
ATOM 1407 C CA . GLN A 1 175 ? -47.804 -10.516 63.373 1.00 71.38 175 GLN A CA 1
ATOM 1408 C C . GLN A 1 175 ? -47.856 -8.996 63.180 1.00 71.38 175 GLN A C 1
ATOM 1410 O O . GLN A 1 175 ? -48.643 -8.533 62.362 1.00 71.38 175 GLN A O 1
ATOM 1415 N N . LEU A 1 176 ? -47.015 -8.236 63.891 1.00 68.00 176 LEU A N 1
ATOM 1416 C CA . LEU A 1 176 ? -46.926 -6.779 63.746 1.00 68.00 176 LEU A CA 1
ATOM 1417 C C . LEU A 1 176 ? -46.280 -6.375 62.411 1.00 68.00 176 LEU A C 1
ATOM 1419 O O . LEU A 1 176 ? -46.782 -5.468 61.757 1.00 68.00 176 LEU A O 1
ATOM 1423 N N . ASP A 1 177 ? -45.252 -7.102 61.964 1.00 69.50 177 ASP A N 1
ATOM 1424 C CA . ASP A 1 177 ? -44.600 -6.882 60.660 1.00 69.50 177 ASP A CA 1
ATOM 1425 C C . ASP A 1 177 ? -45.461 -7.306 59.452 1.00 69.50 177 ASP A C 1
ATOM 1427 O O . ASP A 1 177 ? -45.220 -6.871 58.327 1.00 69.50 177 ASP A O 1
ATOM 1431 N N . ALA A 1 178 ? -46.460 -8.174 59.655 1.00 71.31 178 ALA A N 1
ATOM 1432 C CA . ALA A 1 178 ? -47.343 -8.670 58.595 1.00 71.31 178 ALA A CA 1
ATOM 1433 C C . ALA A 1 178 ? -48.567 -7.770 58.332 1.00 71.31 178 ALA A C 1
ATOM 1435 O O . ALA A 1 178 ? -49.334 -8.038 57.402 1.00 71.31 178 ALA A O 1
ATOM 1436 N N . LEU A 1 179 ? -48.780 -6.728 59.143 1.00 69.25 179 LEU A N 1
ATOM 1437 C CA . LEU A 1 179 ? -49.847 -5.756 58.920 1.00 69.25 179 LEU A CA 1
ATOM 1438 C C . LEU A 1 179 ? -49.462 -4.808 57.766 1.00 69.25 179 LEU A C 1
ATOM 1440 O O . LEU A 1 179 ? -48.318 -4.358 57.703 1.00 69.25 179 LEU A O 1
ATOM 1444 N N . PRO A 1 180 ? -50.385 -4.491 56.837 1.00 61.19 180 PRO A N 1
ATOM 1445 C CA . PRO A 1 180 ? -50.105 -3.546 55.761 1.00 61.19 180 PRO A CA 1
ATOM 1446 C C . PRO A 1 180 ? -49.764 -2.163 56.342 1.00 61.19 180 PRO A C 1
ATOM 1448 O O . PRO A 1 180 ? -50.366 -1.770 57.348 1.00 61.19 180 PRO A O 1
ATOM 1451 N N . PRO A 1 181 ? -48.830 -1.410 55.722 1.00 56.00 181 PRO A N 1
ATOM 1452 C CA . PRO A 1 181 ? -48.463 -0.083 56.194 1.00 56.00 181 PRO A CA 1
ATOM 1453 C C . PRO A 1 181 ? -49.723 0.776 56.188 1.00 56.00 181 PRO A C 1
ATOM 1455 O O . PRO A 1 181 ? -50.340 1.009 55.150 1.00 56.00 181 PRO A O 1
ATOM 1458 N N . THR A 1 182 ? -50.157 1.173 57.377 1.00 48.41 182 THR A N 1
ATOM 1459 C CA . THR A 1 182 ? -51.307 2.055 57.519 1.00 48.41 182 THR A CA 1
ATOM 1460 C C . THR A 1 182 ? -50.822 3.452 57.151 1.00 48.41 182 THR A C 1
ATOM 1462 O O . THR A 1 182 ? -49.907 3.975 57.784 1.00 48.41 182 THR A O 1
ATOM 1465 N N . GLU A 1 183 ? -51.383 4.019 56.082 1.00 49.44 183 GLU A N 1
ATOM 1466 C CA . GLU A 1 183 ? -51.220 5.426 55.713 1.00 49.44 183 GLU A CA 1
ATOM 1467 C C . GLU A 1 183 ? -51.482 6.297 56.952 1.00 49.44 183 GLU A C 1
ATOM 1469 O O . GLU A 1 183 ? -52.605 6.368 57.451 1.00 49.44 183 GLU A O 1
ATOM 1474 N N . GLY A 1 184 ? -50.426 6.929 57.464 1.00 51.69 184 GLY A N 1
ATOM 1475 C CA . GLY A 1 184 ? -50.488 7.856 58.589 1.00 51.69 184 GLY A CA 1
ATOM 1476 C C . GLY A 1 184 ? -50.009 7.269 59.914 1.00 51.69 184 GLY A C 1
ATOM 1477 O O . GLY A 1 184 ? -50.783 6.684 60.663 1.00 51.69 184 GLY A O 1
ATOM 1478 N N . SER A 1 185 ? -48.741 7.527 60.245 1.00 44.66 185 SER A N 1
ATOM 1479 C CA . SER A 1 185 ? -48.314 8.131 61.519 1.00 44.66 185 SER A CA 1
ATOM 1480 C C . SER A 1 185 ? -46.846 7.808 61.802 1.00 44.66 185 SER A C 1
ATOM 1482 O O . SER A 1 185 ? -46.462 6.648 61.907 1.00 44.66 185 SER A O 1
ATOM 1484 N N . GLY A 1 186 ? -46.051 8.863 61.991 1.00 42.03 186 GLY A N 1
ATOM 1485 C CA . GLY A 1 186 ? -44.792 8.798 62.722 1.00 42.03 186 GLY A CA 1
ATOM 1486 C C . GLY A 1 186 ? -43.574 8.422 61.893 1.00 42.03 186 GLY A C 1
ATOM 1487 O O . GLY A 1 186 ? -43.056 7.317 61.996 1.00 42.03 186 GLY A O 1
ATOM 1488 N N . SER A 1 187 ? -43.020 9.414 61.196 1.00 46.12 187 SER A N 1
ATOM 1489 C CA . SER A 1 187 ? -41.566 9.566 61.169 1.00 46.12 187 SER A CA 1
ATOM 1490 C C . SER A 1 187 ? -41.062 9.441 62.610 1.00 46.12 187 SER A C 1
ATOM 1492 O O . SER A 1 187 ? -41.182 10.386 63.389 1.00 46.12 187 SER A O 1
ATOM 1494 N N . SER A 1 188 ? -40.542 8.278 63.000 1.00 46.75 188 SER A N 1
ATOM 1495 C CA . SER A 1 188 ? -39.637 8.201 64.139 1.00 46.75 188 SER A CA 1
ATOM 1496 C C . SER A 1 188 ? -38.347 8.877 63.693 1.00 46.75 188 SER A C 1
ATOM 1498 O O . SER A 1 188 ? -37.427 8.242 63.179 1.00 46.75 188 SER A O 1
ATOM 1500 N N . GLU A 1 189 ? -38.353 10.200 63.820 1.00 42.38 189 GLU A N 1
ATOM 1501 C CA . GLU A 1 189 ? -37.196 11.070 63.761 1.00 42.38 189 GLU A CA 1
ATOM 1502 C C . GLU A 1 189 ? -36.198 10.576 64.814 1.00 42.38 189 GLU A C 1
ATOM 1504 O O . GLU A 1 189 ? -36.334 10.823 66.011 1.00 42.38 189 GLU A O 1
ATOM 1509 N N . PHE A 1 190 ? -35.222 9.782 64.379 1.00 44.88 190 PHE A N 1
ATOM 1510 C CA . PHE A 1 190 ? -34.088 9.412 65.210 1.00 44.88 190 PHE A CA 1
ATOM 1511 C C . PHE A 1 190 ? -33.097 10.573 65.176 1.00 44.88 190 PHE A C 1
ATOM 1513 O O . PHE A 1 190 ? -32.205 10.635 64.329 1.00 44.88 190 PHE A O 1
ATOM 1520 N N . THR A 1 191 ? -33.277 11.538 66.074 1.00 46.53 191 THR A N 1
ATOM 1521 C CA . THR A 1 191 ? -32.304 12.611 66.270 1.00 46.53 191 THR A CA 1
ATOM 1522 C C . THR A 1 191 ? -31.056 12.028 66.943 1.00 46.53 191 THR A C 1
ATOM 1524 O O . THR A 1 191 ? -31.033 11.800 68.153 1.00 46.53 191 THR A O 1
ATOM 1527 N N . LEU A 1 192 ? -29.988 11.797 66.169 1.00 47.81 192 LEU A N 1
ATOM 1528 C CA . LEU A 1 192 ? -28.638 11.615 66.711 1.00 47.81 192 LEU A CA 1
ATOM 1529 C C . LEU A 1 192 ? -28.173 12.941 67.318 1.00 47.81 192 LEU A C 1
ATOM 1531 O O . LEU A 1 192 ? -27.590 13.791 66.646 1.00 47.81 192 LEU A O 1
ATOM 1535 N N . LEU A 1 193 ? -28.423 13.124 68.612 1.00 48.19 193 LEU A N 1
ATOM 1536 C CA . LEU A 1 193 ? -27.782 14.169 69.402 1.00 48.19 193 LEU A CA 1
ATOM 1537 C C . LEU A 1 193 ? -26.303 13.805 69.591 1.00 48.19 193 LEU A C 1
ATOM 1539 O O . LEU A 1 193 ? -25.931 13.191 70.586 1.00 48.19 193 LEU A O 1
ATOM 1543 N N . GLY A 1 194 ? -25.459 14.169 68.622 1.00 49.44 194 GLY A N 1
ATOM 1544 C CA . GLY A 1 194 ? -24.008 14.115 68.805 1.00 49.44 194 GLY A CA 1
ATOM 1545 C C . GLY A 1 194 ? -23.180 13.770 67.574 1.00 49.44 194 GLY A C 1
ATOM 1546 O O . GLY A 1 194 ? -22.415 12.816 67.617 1.00 49.44 194 GLY A O 1
ATOM 1547 N N . ALA A 1 195 ? -23.256 14.562 66.508 1.00 40.31 195 ALA A N 1
ATOM 1548 C CA . ALA A 1 195 ? -22.131 14.726 65.590 1.00 40.31 195 ALA A CA 1
ATOM 1549 C C . ALA A 1 195 ? -22.233 16.107 64.944 1.00 40.31 195 ALA A C 1
ATOM 1551 O O . ALA A 1 195 ? -23.090 16.385 64.112 1.00 40.31 195 ALA A O 1
ATOM 1552 N N . LYS A 1 196 ? -21.382 16.992 65.442 1.00 45.00 196 LYS A N 1
ATOM 1553 C CA . LYS A 1 196 ? -21.173 18.350 64.975 1.00 45.00 196 LYS A CA 1
ATOM 1554 C C . LYS A 1 196 ? -20.574 18.304 63.566 1.00 45.00 196 LYS A C 1
ATOM 1556 O O . LYS A 1 196 ? -19.600 17.587 63.366 1.00 45.00 196 LYS A O 1
ATOM 1561 N N . ASP A 1 197 ? -21.184 19.064 62.661 1.00 49.19 197 ASP A N 1
ATOM 1562 C CA . ASP A 1 197 ? -20.651 19.583 61.400 1.00 49.19 197 ASP A CA 1
ATOM 1563 C C . ASP A 1 197 ? -19.887 18.592 60.507 1.00 49.19 197 ASP A C 1
ATOM 1565 O O . ASP A 1 197 ? -18.694 18.372 60.682 1.00 49.19 197 ASP A O 1
ATOM 1569 N N . ASN A 1 198 ? -20.587 18.035 59.512 1.00 44.34 198 ASN A N 1
ATOM 1570 C CA . ASN A 1 198 ? -20.127 17.945 58.118 1.00 44.34 198 ASN A CA 1
ATOM 1571 C C . ASN A 1 198 ? -21.211 17.261 57.280 1.00 44.34 198 ASN A C 1
ATOM 1573 O O . ASN A 1 198 ? -21.196 16.055 57.039 1.00 44.34 198 ASN A O 1
ATOM 1577 N N . GLN A 1 199 ? -22.182 18.057 56.843 1.00 42.75 199 GLN A N 1
ATOM 1578 C CA . GLN A 1 199 ? -23.106 17.669 55.788 1.00 42.75 199 GLN A CA 1
ATOM 1579 C C . GLN A 1 199 ? -22.345 17.772 54.459 1.00 42.75 199 GLN A C 1
ATOM 1581 O O . GLN A 1 199 ? -22.384 18.800 53.796 1.00 42.75 199 GLN A O 1
ATOM 1586 N N . VAL A 1 200 ? -21.592 16.728 54.110 1.00 46.38 200 VAL A N 1
ATOM 1587 C CA . VAL A 1 200 ? -21.147 16.519 52.728 1.00 46.38 200 VAL A CA 1
ATOM 1588 C C . VAL A 1 200 ? -22.264 15.745 52.046 1.00 46.38 200 VAL A C 1
ATOM 1590 O O . VAL A 1 200 ? -22.521 14.582 52.360 1.00 46.38 200 VAL A O 1
ATOM 1593 N N . THR A 1 201 ? -22.988 16.429 51.172 1.00 39.59 201 THR A N 1
ATOM 1594 C CA . THR A 1 201 ? -23.963 15.836 50.265 1.00 39.59 201 THR A CA 1
ATOM 1595 C C . THR A 1 201 ? -23.244 14.868 49.328 1.00 39.59 201 THR A C 1
ATOM 1597 O O . THR A 1 201 ? -22.231 15.193 48.713 1.00 39.59 201 THR A O 1
ATOM 1600 N N . LEU A 1 202 ? -23.780 13.653 49.205 1.00 43.81 202 LEU A N 1
ATOM 1601 C CA . LEU A 1 202 ? -23.248 12.566 48.373 1.00 43.81 202 LEU A CA 1
ATOM 1602 C C . LEU A 1 202 ? -23.352 12.845 46.852 1.00 43.81 202 LEU A C 1
ATOM 1604 O O . LEU A 1 202 ? -23.109 11.948 46.050 1.00 43.81 202 LEU A O 1
ATOM 1608 N N . ASP A 1 203 ? -23.695 14.075 46.463 1.00 45.47 203 ASP A N 1
ATOM 1609 C CA . ASP A 1 203 ? -23.807 14.535 45.075 1.00 45.47 203 ASP A CA 1
ATOM 1610 C C . ASP A 1 203 ? -22.534 15.25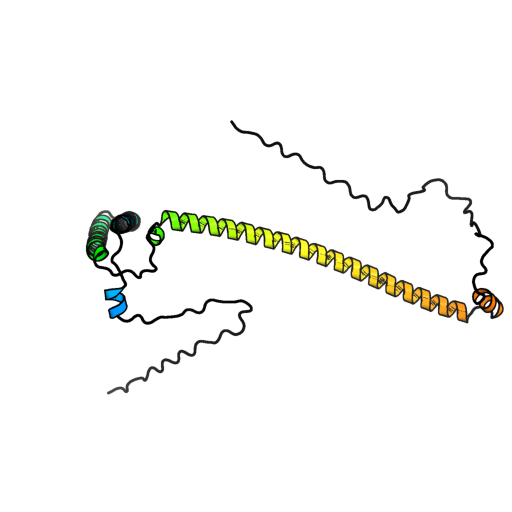1 44.575 1.00 45.47 203 ASP A C 1
ATOM 1612 O O . ASP A 1 203 ? -22.395 15.484 43.379 1.00 45.47 203 ASP A O 1
ATOM 1616 N N . GLU A 1 204 ? -21.558 15.560 45.442 1.00 45.41 204 GLU A N 1
ATOM 1617 C CA . GLU A 1 204 ? -20.339 16.292 45.040 1.00 45.41 204 GLU A CA 1
ATOM 1618 C C . GLU A 1 204 ? -19.157 15.404 44.603 1.00 45.41 204 GLU A C 1
ATOM 1620 O O . GLU A 1 204 ? -18.162 15.910 44.091 1.00 45.41 204 GLU A O 1
ATOM 1625 N N . VAL A 1 205 ? -19.242 14.075 44.742 1.00 48.59 205 VAL A N 1
ATOM 1626 C CA . VAL A 1 205 ? -18.123 13.167 44.393 1.00 48.59 205 VAL A CA 1
ATOM 1627 C C . VAL A 1 205 ? -17.980 12.944 42.877 1.00 48.59 205 VAL A C 1
ATOM 1629 O O . VAL A 1 205 ? -16.920 12.520 42.421 1.00 48.59 205 VAL A O 1
ATOM 1632 N N . TRP A 1 206 ? -19.002 13.272 42.079 1.00 42.28 206 TRP A N 1
ATOM 1633 C CA . TRP A 1 206 ? -19.013 13.018 40.630 1.00 42.28 206 TRP A CA 1
ATOM 1634 C C . TRP A 1 206 ? -18.876 14.262 39.746 1.00 42.28 206 TRP A C 1
ATOM 1636 O O . TRP A 1 206 ? -18.945 14.147 38.521 1.00 42.28 206 TRP A O 1
ATOM 1646 N N . THR A 1 207 ? -18.618 15.440 40.315 1.00 47.44 207 THR A N 1
ATOM 1647 C CA . THR A 1 207 ? -18.295 16.618 39.502 1.00 47.44 207 THR A CA 1
ATOM 1648 C C . THR A 1 207 ? -16.830 16.541 39.081 1.00 47.44 207 THR A C 1
ATOM 1650 O O . THR A 1 207 ? -15.928 17.010 39.774 1.00 47.44 207 THR A O 1
ATOM 1653 N N . ALA A 1 208 ? -16.587 15.888 37.945 1.00 48.25 208 ALA A N 1
ATOM 1654 C CA . ALA A 1 208 ? -15.294 15.903 37.277 1.00 48.25 208 ALA A CA 1
ATOM 1655 C C . ALA A 1 208 ? -14.834 17.359 37.043 1.00 48.25 208 ALA A C 1
ATOM 1657 O O . ALA A 1 208 ? -15.654 18.197 36.657 1.00 48.25 208 ALA A O 1
ATOM 1658 N N . PRO A 1 209 ? -13.547 17.690 37.244 1.00 48.03 209 PRO A N 1
ATOM 1659 C CA . PRO A 1 209 ? -13.034 18.984 36.828 1.00 48.03 209 PRO A CA 1
ATOM 1660 C C . PRO A 1 209 ? -13.092 19.072 35.297 1.00 48.03 209 PRO A C 1
ATOM 1662 O O . PRO A 1 209 ? -12.549 18.220 34.593 1.00 48.03 209 PRO A O 1
ATOM 1665 N N . GLU A 1 210 ? -13.776 20.107 34.808 1.00 49.09 210 GLU A N 1
ATOM 1666 C CA . GLU A 1 210 ? -13.789 20.556 33.413 1.00 49.09 210 GLU A CA 1
ATOM 1667 C C . GLU A 1 210 ? -12.388 20.456 32.779 1.00 49.09 210 GLU A C 1
ATOM 1669 O O . GLU A 1 210 ? -11.406 20.919 33.376 1.00 49.09 210 GLU A O 1
ATOM 1674 N N . PRO A 1 211 ? -12.250 19.894 31.565 1.00 48.62 211 PRO A N 1
ATOM 1675 C CA . PRO A 1 211 ? -10.982 19.935 30.864 1.00 48.62 211 PRO A CA 1
ATOM 1676 C C . PRO A 1 211 ? -10.672 21.388 30.497 1.00 48.62 211 PRO A C 1
ATOM 1678 O O . PRO A 1 211 ? -11.367 22.012 29.695 1.00 48.62 211 PRO A O 1
ATOM 1681 N N . HIS A 1 212 ? -9.592 21.924 31.065 1.00 41.75 212 HIS A N 1
ATOM 1682 C CA . HIS A 1 212 ? -8.991 23.167 30.605 1.00 41.75 212 HIS A CA 1
ATOM 1683 C C . HIS A 1 212 ? -8.786 23.104 29.088 1.00 41.75 212 HIS A C 1
ATOM 1685 O O . HIS A 1 212 ? -7.922 22.382 28.586 1.00 41.75 212 HIS A O 1
ATOM 1691 N N . VAL A 1 213 ? -9.577 23.895 28.365 1.00 45.44 213 VAL A N 1
ATOM 1692 C CA . VAL A 1 213 ? -9.345 24.231 26.964 1.00 45.44 213 VAL A CA 1
ATOM 1693 C C . VAL A 1 213 ? -8.027 24.997 26.913 1.00 45.44 213 VAL A C 1
ATOM 1695 O O . VAL A 1 213 ? -7.973 26.209 27.124 1.00 45.44 213 VAL A O 1
ATOM 1698 N N . LEU A 1 214 ? -6.933 24.277 26.675 1.00 43.31 214 LEU A N 1
ATOM 1699 C CA . LEU A 1 214 ? -5.676 24.885 26.281 1.00 43.31 214 LEU A CA 1
ATOM 1700 C C . LEU A 1 214 ? -5.879 25.451 24.879 1.00 43.31 214 LEU A C 1
ATOM 1702 O O . LEU A 1 214 ? -5.839 24.735 23.879 1.00 43.31 214 LEU A O 1
ATOM 1706 N N . ALA A 1 215 ? -6.127 26.757 24.831 1.00 42.69 215 ALA A N 1
ATOM 1707 C CA . ALA A 1 215 ? -5.988 27.560 23.635 1.00 42.69 215 ALA A CA 1
ATOM 1708 C C . ALA A 1 215 ? -4.557 27.386 23.105 1.00 42.69 215 ALA A C 1
ATOM 1710 O O . ALA A 1 215 ? -3.610 28.010 23.587 1.00 42.69 215 ALA A O 1
ATOM 1711 N N . LEU A 1 216 ? -4.391 26.510 22.115 1.00 42.84 216 LEU A N 1
ATOM 1712 C CA . LEU A 1 216 ? -3.205 26.512 21.277 1.00 42.84 216 LEU A CA 1
ATOM 1713 C C . LEU A 1 216 ? -3.249 27.795 20.453 1.00 42.84 216 LEU A C 1
ATOM 1715 O O . LEU A 1 216 ? -3.991 27.920 19.482 1.00 42.84 216 LEU A O 1
ATOM 1719 N N . SER A 1 217 ? -2.461 28.763 20.912 1.00 40.09 217 SER A N 1
ATOM 1720 C CA . SER A 1 217 ? -2.077 29.954 20.172 1.00 40.09 217 SER A CA 1
ATOM 1721 C C . SER A 1 217 ? -1.524 29.536 18.810 1.00 40.09 217 SER A C 1
ATOM 1723 O O . SER A 1 217 ? -0.406 29.031 18.693 1.00 40.09 217 SER A O 1
ATOM 1725 N N . THR A 1 218 ? -2.326 29.724 17.768 1.00 43.28 218 THR A N 1
ATOM 1726 C CA . THR A 1 218 ? -1.860 29.735 16.388 1.00 43.28 218 THR A CA 1
ATOM 1727 C C . THR A 1 218 ? -0.947 30.941 16.212 1.00 43.28 218 THR A C 1
ATOM 1729 O O . THR A 1 218 ? -1.416 32.067 16.045 1.00 43.28 218 THR A O 1
ATOM 1732 N N . TYR A 1 219 ? 0.365 30.709 16.239 1.00 45.50 219 TYR A N 1
ATOM 1733 C CA . TYR A 1 219 ? 1.322 31.646 15.670 1.00 45.50 219 TYR A CA 1
ATOM 1734 C C . TYR A 1 219 ? 1.102 31.693 14.158 1.00 45.50 219 TYR A C 1
ATOM 1736 O O . TYR A 1 219 ? 1.396 30.751 13.424 1.00 45.50 219 TYR A O 1
ATOM 1744 N N . HIS A 1 220 ? 0.527 32.806 13.719 1.00 44.81 220 HIS A N 1
ATOM 1745 C CA . HIS A 1 220 ? 0.464 33.221 12.331 1.00 44.81 220 HIS A CA 1
ATOM 1746 C C . HIS A 1 220 ? 1.871 33.688 11.939 1.00 44.81 220 HIS A C 1
ATOM 1748 O O . HIS A 1 220 ? 2.343 34.712 12.432 1.00 44.81 220 HIS A O 1
ATOM 1754 N N . CYS A 1 221 ? 2.567 32.906 11.114 1.00 43.59 221 CYS A N 1
ATOM 1755 C CA . CYS A 1 221 ? 3.798 33.347 10.470 1.00 43.59 221 CYS A CA 1
ATOM 1756 C C . CYS A 1 221 ? 3.402 34.051 9.166 1.00 43.59 221 CYS A C 1
ATOM 1758 O O . CYS A 1 221 ? 2.838 33.413 8.275 1.00 43.59 221 CYS A O 1
ATOM 1760 N N . VAL A 1 222 ? 3.655 35.359 9.106 1.00 50.25 222 VAL A N 1
ATOM 1761 C CA . VAL A 1 222 ? 3.772 36.147 7.869 1.00 50.25 222 VAL A CA 1
ATOM 1762 C C . VAL A 1 222 ? 5.249 36.228 7.518 1.00 50.25 222 VAL A C 1
ATOM 1764 O O . VAL A 1 222 ? 6.051 36.366 8.472 1.00 50.25 222 VAL A O 1
#

Secondary structure (DSSP, 8-state):
-PPPP--------------SS--PPP-PPPPPHHHHHHHPBPPPHHHHHHHHHHHHHHHHHHHHH--SHHHHHHHHHHHHHHHHHHHHHGGG--B-TT--GGGG-HHHHHHHHHHHHHHHHHHHHHHHHHHHHHHHHHHHHHHHHHHHHHHHHHHHHHHHHHHHHHHHS-HHHHHHHTS---S-------------S----TTSTT----------------

Mean predicted aligned error: 17.78 Å